Protein AF-A0A3D4N9E4-F1 (afdb_monomer)

Radius of gyration: 25.1 Å; Cα contacts (8 Å, |Δi|>4): 293; chains: 1; bounding box: 54×32×78 Å

Mean predicted aligned error: 5.16 Å

pLDDT: mean 92.74, std 7.77, range [51.0, 98.56]

Sequence (274 aa):
MNDLKKKQVKVLHSLSFVDDPTRMLRAVRFEQRFGFNIEERTLQLMQEARENLKQISGDRIRHEFNLIFQEADPPKVLKRLMELNLLSAVEPNLVWKDDWADALKKAVTGSPAKPWDLTVQAGLGDLNIASAYLVWFANLSAEAALAIAKRLHFSNPMLGALKASLALQTKSQQLESMPPSQFTDTVQNLPEIALYTLDCLHENQIIKQQIQNYLTIWRELEPFTTGETLKAKGIPPGPRYAAILKELKNAKLDGKISSQQQEFEYLDQLLLDL

Structure (mmCIF, N/CA/C/O backbone):
data_AF-A0A3D4N9E4-F1
#
_entry.id   AF-A0A3D4N9E4-F1
#
loop_
_atom_site.group_PDB
_atom_site.id
_atom_site.type_symbol
_atom_site.label_atom_id
_atom_site.label_alt_id
_atom_site.label_comp_id
_atom_site.label_asym_id
_atom_site.label_entity_id
_atom_site.label_seq_id
_atom_site.pdbx_PDB_ins_code
_atom_site.Cartn_x
_atom_site.Cartn_y
_atom_site.Cartn_z
_atom_site.occupancy
_atom_site.B_iso_or_equiv
_atom_site.auth_seq_id
_atom_site.auth_comp_id
_atom_site.auth_asym_id
_atom_site.auth_atom_id
_atom_site.pdbx_PDB_model_num
ATOM 1 N N . MET A 1 1 ? -21.200 16.831 29.564 1.00 51.00 1 MET A N 1
ATOM 2 C CA . MET A 1 1 ? -20.215 17.902 29.875 1.00 51.00 1 MET A CA 1
ATOM 3 C C . MET A 1 1 ? -19.145 17.497 30.898 1.00 51.00 1 MET A C 1
ATOM 5 O O . MET A 1 1 ? -18.102 18.137 30.911 1.00 51.00 1 MET A O 1
ATOM 9 N N . ASN A 1 2 ? -19.339 16.456 31.726 1.00 61.84 2 ASN A N 1
ATOM 10 C CA . ASN A 1 2 ? -18.336 16.045 32.724 1.00 61.84 2 ASN A CA 1
ATOM 11 C C . ASN A 1 2 ? -17.167 15.226 32.121 1.00 61.84 2 ASN A C 1
ATOM 13 O O . ASN A 1 2 ? -16.042 15.328 32.597 1.00 61.84 2 ASN A O 1
ATOM 17 N N . ASP A 1 3 ? -17.395 14.484 31.031 1.00 61.06 3 ASP A N 1
ATOM 18 C CA . ASP A 1 3 ? -16.385 13.570 30.456 1.00 61.06 3 ASP A CA 1
ATOM 19 C C . ASP A 1 3 ? -15.287 14.286 29.659 1.00 61.06 3 ASP A C 1
ATOM 21 O O . ASP A 1 3 ? -14.125 13.893 29.713 1.00 61.06 3 ASP A O 1
ATOM 25 N N . LEU A 1 4 ? -15.621 15.412 29.014 1.00 65.56 4 LEU A N 1
ATOM 26 C CA . LEU A 1 4 ? -14.639 16.308 28.385 1.00 65.56 4 LEU A CA 1
ATOM 27 C C . LEU A 1 4 ? -13.645 16.867 29.414 1.00 65.56 4 LEU A C 1
ATOM 29 O O . LEU A 1 4 ? -12.471 17.039 29.101 1.00 65.56 4 LEU A O 1
ATOM 33 N N . LYS A 1 5 ? -14.093 17.101 30.658 1.00 66.62 5 LYS A N 1
ATOM 34 C CA . LYS A 1 5 ? -13.215 17.516 31.765 1.00 66.62 5 LYS A CA 1
ATOM 35 C C . LYS A 1 5 ? -12.355 16.361 32.282 1.00 66.62 5 LYS A C 1
ATOM 37 O O . LYS A 1 5 ? -11.222 16.592 32.688 1.00 66.62 5 LYS A O 1
ATOM 42 N N . LYS A 1 6 ? -12.876 15.130 32.247 1.00 76.69 6 LYS A N 1
ATOM 43 C CA . LYS A 1 6 ? -12.167 13.912 32.673 1.00 76.69 6 LYS A CA 1
ATOM 44 C C . LYS A 1 6 ? -11.272 13.301 31.592 1.00 76.69 6 LYS A C 1
ATOM 46 O O . LYS A 1 6 ? -10.542 12.365 31.898 1.00 76.69 6 LYS A O 1
ATOM 51 N N . LYS A 1 7 ? -11.320 13.814 30.355 1.00 89.19 7 LYS A N 1
ATOM 52 C CA . LYS A 1 7 ? -10.612 13.266 29.186 1.00 89.19 7 LYS A CA 1
ATOM 53 C C . LYS A 1 7 ? -10.899 11.773 28.987 1.00 89.19 7 LYS A C 1
ATOM 55 O O . LYS A 1 7 ? -9.985 10.975 28.787 1.00 89.19 7 LYS A O 1
ATOM 60 N N . GLN A 1 8 ? -12.175 11.397 29.085 1.00 91.38 8 GLN A N 1
ATOM 61 C CA . GLN A 1 8 ? -12.615 10.008 28.952 1.00 91.38 8 GLN A CA 1
ATOM 62 C C . GLN A 1 8 ? -13.492 9.796 27.719 1.00 91.38 8 GLN A C 1
ATOM 64 O O . GLN A 1 8 ? -14.386 10.595 27.436 1.00 91.38 8 GLN A O 1
ATOM 69 N N . VAL A 1 9 ? -13.260 8.690 27.009 1.00 92.31 9 VAL A N 1
ATOM 70 C CA . VAL A 1 9 ? -14.171 8.177 25.978 1.00 92.31 9 VAL A CA 1
ATOM 71 C C . VAL A 1 9 ? -15.112 7.171 26.636 1.00 92.31 9 VAL A C 1
ATOM 73 O O . VAL A 1 9 ? -14.663 6.158 27.176 1.00 92.31 9 VAL A O 1
ATOM 76 N N . LYS A 1 10 ? -16.415 7.464 26.600 1.00 93.50 10 LYS A N 1
ATOM 77 C CA . LYS A 1 10 ? -17.461 6.692 27.275 1.00 93.50 10 LYS A CA 1
ATOM 78 C C . LYS A 1 10 ? -18.632 6.405 26.340 1.00 93.50 10 LYS A C 1
ATOM 80 O O . LYS A 1 10 ? -19.053 7.279 25.583 1.00 93.50 10 LYS A O 1
ATOM 85 N N . VAL A 1 11 ? -19.162 5.185 26.406 1.00 91.81 11 VAL A N 1
ATOM 86 C CA . VAL A 1 11 ? -20.412 4.819 25.723 1.00 91.81 11 VAL A CA 1
ATOM 87 C C . VAL A 1 11 ? -21.641 5.302 26.491 1.00 91.81 11 VAL A C 1
ATOM 89 O O . VAL A 1 11 ? -21.618 5.429 27.713 1.00 91.81 11 VAL A O 1
ATOM 92 N N . LEU A 1 12 ? -22.738 5.554 25.773 1.00 88.56 12 LEU A N 1
ATOM 93 C CA . LEU A 1 12 ? -23.979 6.054 26.372 1.00 88.56 12 LEU A CA 1
ATOM 94 C C . LEU A 1 12 ? -24.715 4.979 27.184 1.00 88.56 12 LEU A C 1
ATOM 96 O O . LEU A 1 12 ? -25.353 5.296 28.183 1.00 88.56 12 LEU A O 1
ATOM 100 N N . HIS A 1 13 ? -24.633 3.716 26.761 1.00 91.38 13 HIS A N 1
ATOM 101 C CA . HIS A 1 13 ? -25.271 2.577 27.423 1.00 91.38 13 HIS A CA 1
ATOM 102 C C . HIS A 1 13 ? -24.513 1.272 27.119 1.00 91.38 13 HIS A C 1
ATOM 104 O O . HIS A 1 13 ? -23.668 1.220 26.225 1.00 91.38 13 HIS A O 1
ATOM 110 N N . SER A 1 14 ? -24.819 0.197 27.852 1.00 91.06 14 SER A N 1
ATOM 111 C CA . SER A 1 14 ? -24.118 -1.097 27.752 1.00 91.06 14 SER A CA 1
ATOM 112 C C . SER A 1 14 ? -24.178 -1.731 26.359 1.00 91.06 14 SER A C 1
ATOM 114 O O . SER A 1 14 ? -23.204 -2.322 25.909 1.00 91.06 14 SER A O 1
ATOM 116 N N . LEU A 1 15 ? -25.296 -1.563 25.651 1.00 93.06 15 LEU A N 1
ATOM 117 C CA . LEU A 1 15 ? -25.503 -2.127 24.311 1.00 93.06 15 LEU A CA 1
ATOM 118 C C . LEU A 1 15 ? -24.868 -1.309 23.174 1.00 93.06 15 LEU A C 1
ATOM 120 O O . LEU A 1 15 ? -24.992 -1.689 22.016 1.00 93.06 15 LEU A O 1
ATOM 124 N N . SER A 1 16 ? -24.165 -0.203 23.455 1.00 94.25 16 SER A N 1
ATOM 125 C CA . SER A 1 16 ? -23.709 0.711 22.397 1.00 94.25 16 SER A CA 1
ATOM 126 C C . SER A 1 16 ? -22.839 0.045 21.320 1.00 94.25 16 SER A C 1
ATOM 128 O O . SER A 1 16 ? -22.960 0.428 20.159 1.00 94.25 16 SER A O 1
ATOM 130 N N . PHE A 1 17 ? -21.989 -0.929 21.662 1.00 96.38 17 PHE A N 1
ATOM 131 C CA . PHE A 1 17 ? -21.179 -1.665 20.675 1.00 96.38 17 PHE A CA 1
ATOM 132 C C . PHE A 1 17 ? -21.918 -2.834 20.016 1.00 96.38 17 PHE A C 1
ATOM 134 O O . PHE A 1 17 ? -21.490 -3.297 18.964 1.00 96.38 17 PHE A O 1
ATOM 141 N N . VAL A 1 18 ? -23.016 -3.304 20.609 1.00 94.06 18 VAL A N 1
ATOM 142 C CA . VAL A 1 18 ? -23.896 -4.304 19.991 1.00 94.06 18 VAL A CA 1
ATOM 143 C C . VAL A 1 18 ? -24.737 -3.639 18.905 1.00 94.06 18 VAL A C 1
ATOM 145 O O . VAL A 1 18 ? -24.799 -4.149 17.793 1.00 94.06 18 VAL A O 1
ATOM 148 N N . ASP A 1 19 ? -25.294 -2.461 19.200 1.00 94.19 19 ASP A N 1
ATOM 149 C CA . ASP A 1 19 ? -26.075 -1.675 18.241 1.00 94.19 19 ASP A CA 1
ATOM 150 C C . ASP A 1 19 ? -25.237 -1.241 17.034 1.00 94.19 19 ASP A C 1
ATOM 152 O O . ASP A 1 19 ? -25.725 -1.198 15.906 1.00 94.19 19 ASP A O 1
ATOM 156 N N . ASP A 1 20 ? -23.974 -0.877 17.277 1.00 96.12 20 ASP A N 1
ATOM 157 C CA . ASP A 1 20 ? -23.047 -0.497 16.220 1.00 96.12 20 ASP A CA 1
ATOM 158 C C . ASP A 1 20 ? -21.583 -0.831 16.566 1.00 96.12 20 ASP A C 1
ATOM 160 O O . ASP A 1 20 ? -20.881 -0.024 17.194 1.00 96.12 20 ASP A O 1
ATOM 164 N N . PRO A 1 21 ? -21.083 -1.992 16.110 1.00 97.38 21 PRO A N 1
ATOM 165 C CA . PRO A 1 21 ? -19.704 -2.407 16.349 1.00 97.38 21 PRO A CA 1
ATOM 166 C C . PRO A 1 21 ? -18.636 -1.454 15.787 1.00 97.38 21 PRO A C 1
ATOM 168 O O . PRO A 1 21 ? -17.528 -1.413 16.326 1.00 97.38 21 PRO A O 1
ATOM 171 N N . THR A 1 22 ? -18.925 -0.622 14.770 1.00 97.25 22 THR A N 1
ATOM 172 C CA . THR A 1 22 ? -17.914 0.331 14.255 1.00 97.25 22 THR A CA 1
ATOM 173 C C . THR A 1 22 ? -17.532 1.389 15.287 1.00 97.25 22 THR A C 1
ATOM 175 O O . THR A 1 22 ? -16.446 1.971 15.212 1.00 97.25 22 THR A O 1
ATOM 178 N N . ARG A 1 23 ? -18.372 1.601 16.310 1.00 97.69 23 ARG A N 1
ATOM 179 C CA . ARG A 1 23 ? -18.065 2.485 17.440 1.00 97.69 23 ARG A CA 1
ATOM 180 C C . ARG A 1 23 ? -16.805 2.063 18.189 1.00 97.69 23 ARG A C 1
ATOM 182 O O . ARG A 1 23 ? -16.185 2.930 18.794 1.00 97.69 23 ARG A O 1
ATOM 189 N N . MET A 1 24 ? -16.388 0.796 18.123 1.00 98.25 24 MET A N 1
ATOM 190 C CA . MET A 1 24 ? -15.123 0.354 18.718 1.00 98.25 24 MET A CA 1
ATOM 191 C C . MET A 1 24 ? -13.920 1.007 18.025 1.00 98.25 24 MET A C 1
ATOM 193 O O . MET A 1 24 ? -13.069 1.592 18.693 1.00 98.25 24 MET A O 1
ATOM 197 N N . LEU A 1 25 ? -13.903 1.011 16.686 1.00 98.19 25 LEU A N 1
ATOM 198 C CA . LEU A 1 25 ? -12.859 1.674 15.895 1.00 98.19 25 LEU A CA 1
ATOM 199 C C . LEU A 1 25 ? -12.875 3.192 16.127 1.00 98.19 25 LEU A C 1
ATOM 201 O O . LEU A 1 25 ? -11.833 3.812 16.339 1.00 98.19 25 LEU A O 1
ATOM 205 N N . ARG A 1 26 ? -14.076 3.787 16.171 1.00 97.88 26 ARG A N 1
ATOM 206 C CA . ARG A 1 26 ? -14.265 5.220 16.456 1.00 97.88 26 ARG A CA 1
ATOM 207 C C . ARG A 1 26 ? -13.779 5.612 17.846 1.00 97.88 26 ARG A C 1
ATOM 209 O O . ARG A 1 26 ? -13.172 6.668 17.992 1.00 97.88 26 ARG A O 1
ATOM 216 N N . ALA A 1 27 ? -14.055 4.793 18.861 1.00 97.88 27 ALA A N 1
ATOM 217 C CA . ALA A 1 27 ? -13.638 5.055 20.233 1.00 97.88 27 ALA A CA 1
ATOM 218 C C . ALA A 1 27 ? -12.112 5.120 20.335 1.00 97.88 27 ALA A C 1
ATOM 220 O O . ALA A 1 27 ? -11.592 6.067 20.916 1.00 97.88 27 ALA A O 1
ATOM 221 N N . VAL A 1 28 ? -11.407 4.180 19.698 1.00 98.38 28 VAL A N 1
ATOM 222 C CA . VAL A 1 28 ? -9.938 4.184 19.631 1.00 98.38 28 VAL A CA 1
ATOM 223 C C . VAL A 1 28 ? -9.419 5.388 18.847 1.00 98.38 28 VAL A C 1
ATOM 225 O O . VAL A 1 28 ? -8.497 6.068 19.293 1.00 98.38 28 VAL A O 1
ATOM 228 N N . ARG A 1 29 ? -10.054 5.730 17.723 1.00 98.06 29 ARG A N 1
ATOM 229 C CA . ARG A 1 29 ? -9.708 6.935 16.962 1.00 98.06 29 ARG A CA 1
ATOM 230 C C . ARG A 1 29 ? -9.832 8.208 17.807 1.00 98.06 29 ARG A C 1
ATOM 232 O O . ARG A 1 29 ? -8.921 9.028 17.814 1.00 98.06 29 ARG A O 1
ATOM 239 N N . PHE A 1 30 ? -10.920 8.361 18.563 1.00 97.06 30 PHE A N 1
ATOM 240 C CA . PHE A 1 30 ? -11.129 9.515 19.442 1.00 97.06 30 PHE A CA 1
ATOM 241 C C . PHE A 1 30 ? -10.230 9.519 20.679 1.00 97.06 30 PHE A C 1
ATOM 243 O O . PHE A 1 30 ? -9.786 10.593 21.082 1.00 97.06 30 PHE A O 1
ATOM 250 N N . GLU A 1 31 ? -9.927 8.351 21.250 1.00 97.12 31 GLU A N 1
ATOM 251 C CA . GLU A 1 31 ? -8.929 8.200 22.315 1.00 97.12 31 GLU A CA 1
ATOM 252 C C . GLU A 1 31 ? -7.608 8.843 21.875 1.00 97.12 31 GLU A C 1
ATOM 254 O O . GLU A 1 31 ? -7.090 9.737 22.544 1.00 97.12 31 GLU A O 1
ATOM 259 N N . GLN A 1 32 ? -7.126 8.476 20.684 1.00 97.38 32 GLN A N 1
ATOM 260 C CA . GLN A 1 32 ? -5.862 8.987 20.165 1.00 97.38 32 GLN A CA 1
ATOM 261 C C . GLN A 1 32 ? -5.940 10.443 19.702 1.00 97.38 32 GLN A C 1
ATOM 263 O O . GLN A 1 32 ? -5.057 11.227 20.048 1.00 97.38 32 GLN A O 1
ATOM 268 N N . ARG A 1 33 ? -7.004 10.832 18.986 1.00 95.75 33 ARG A N 1
ATOM 269 C CA . ARG A 1 33 ? -7.189 12.198 18.470 1.00 95.75 33 ARG A CA 1
ATOM 270 C C . ARG A 1 33 ? -7.208 13.254 19.571 1.00 95.75 33 ARG A C 1
ATOM 272 O O . ARG A 1 33 ? -6.634 14.325 19.405 1.00 95.75 33 ARG A O 1
ATOM 279 N N . PHE A 1 34 ? -7.900 12.979 20.676 1.00 94.81 34 PHE A N 1
ATOM 280 C CA . PHE A 1 34 ? -8.068 13.947 21.764 1.00 94.81 34 PHE A CA 1
ATOM 281 C C . PHE A 1 34 ? -7.086 13.734 22.924 1.00 94.81 34 PHE A C 1
ATOM 283 O O . PHE A 1 34 ? -7.085 14.522 23.872 1.00 94.81 34 PHE A O 1
ATOM 290 N N . GLY A 1 35 ? -6.257 12.684 22.872 1.00 93.31 35 GLY A N 1
ATOM 291 C CA . GLY A 1 35 ? -5.400 12.287 23.992 1.00 93.31 35 GLY A CA 1
ATOM 292 C C . GLY A 1 35 ? -6.216 11.919 25.234 1.00 93.31 35 GLY A C 1
ATOM 293 O O . GLY A 1 35 ? -5.862 12.294 26.353 1.00 93.31 35 GLY A O 1
ATOM 294 N N . PHE A 1 36 ? -7.365 11.282 25.017 1.00 94.88 36 PHE A N 1
ATOM 295 C CA . PHE A 1 36 ? -8.261 10.800 26.066 1.00 94.88 36 PHE A CA 1
ATOM 296 C C . PHE A 1 36 ? -7.924 9.346 26.399 1.00 94.88 36 PHE A C 1
ATOM 298 O O . PHE A 1 36 ? -7.130 8.721 25.707 1.00 94.88 36 PHE A O 1
ATOM 305 N N . ASN A 1 37 ? -8.545 8.803 27.444 1.00 94.81 37 ASN A N 1
ATOM 306 C CA . ASN A 1 37 ? -8.495 7.376 27.760 1.00 94.81 37 ASN A CA 1
ATOM 307 C C . ASN A 1 37 ? -9.898 6.777 27.656 1.00 94.81 37 ASN A C 1
ATOM 309 O O . ASN A 1 37 ? -10.874 7.397 28.090 1.00 94.81 37 ASN A O 1
ATOM 313 N N . ILE A 1 38 ? -10.028 5.572 27.108 1.00 96.19 38 ILE A N 1
ATOM 314 C CA . ILE A 1 38 ? -11.310 4.859 27.147 1.00 96.19 38 ILE A CA 1
ATOM 315 C C . ILE A 1 38 ? -11.592 4.426 28.596 1.00 96.19 38 ILE A C 1
ATOM 317 O O . ILE A 1 38 ? -10.724 3.870 29.266 1.00 96.19 38 ILE A O 1
ATOM 321 N N . GLU A 1 39 ? -12.799 4.706 29.100 1.00 96.44 39 GLU A N 1
ATOM 322 C CA . GLU A 1 39 ? -13.219 4.303 30.451 1.00 96.44 39 GLU A CA 1
ATOM 323 C C . GLU A 1 39 ? -13.159 2.773 30.606 1.00 96.44 39 GLU A C 1
ATOM 325 O O . GLU A 1 39 ? -13.560 2.042 29.703 1.00 96.44 39 GLU A O 1
ATOM 330 N N . GLU A 1 40 ? -12.737 2.276 31.772 1.00 95.69 40 GLU A N 1
ATOM 331 C CA . GLU A 1 40 ? -12.583 0.838 32.047 1.00 95.69 40 GLU A CA 1
ATOM 332 C C . GLU A 1 40 ? -13.843 0.023 31.719 1.00 95.69 40 GLU A C 1
ATOM 334 O O . GLU A 1 40 ? -13.773 -0.989 31.022 1.00 95.69 40 GLU A O 1
ATOM 339 N N . ARG A 1 41 ? -15.025 0.503 32.130 1.00 96.00 41 ARG A N 1
ATOM 340 C CA . ARG A 1 41 ? -16.291 -0.161 31.793 1.00 96.00 41 ARG A CA 1
ATOM 341 C C . ARG A 1 41 ? -16.546 -0.182 30.285 1.00 96.00 41 ARG A C 1
ATOM 343 O O . ARG A 1 41 ? -17.064 -1.165 29.766 1.00 96.00 41 ARG A O 1
ATOM 350 N N . THR A 1 42 ? -16.174 0.882 29.579 1.00 96.94 42 THR A N 1
ATOM 351 C CA . THR A 1 42 ? -16.288 0.948 28.117 1.00 96.94 42 THR A CA 1
ATOM 352 C C . THR A 1 42 ? -15.321 -0.036 27.449 1.00 96.94 42 THR A C 1
ATOM 354 O O . THR A 1 42 ? -15.709 -0.697 26.490 1.00 96.94 42 THR A O 1
ATOM 357 N N . LEU A 1 43 ? -14.104 -0.207 27.975 1.00 97.19 43 LEU A N 1
ATOM 358 C CA . LEU A 1 43 ? -13.163 -1.228 27.498 1.00 97.19 43 LEU A CA 1
ATOM 359 C C . LEU A 1 43 ? -13.693 -2.652 27.710 1.00 97.19 43 LEU A C 1
ATOM 361 O O . LEU A 1 43 ? -13.593 -3.466 26.797 1.00 97.19 43 LEU A O 1
ATOM 365 N N . GLN A 1 44 ? -14.295 -2.950 28.864 1.00 97.25 44 GLN A N 1
ATOM 366 C CA . GLN A 1 44 ? -14.916 -4.259 29.117 1.00 97.25 44 GLN A CA 1
ATOM 367 C C . GLN A 1 44 ? -16.010 -4.565 28.085 1.00 97.25 44 GLN A C 1
ATOM 369 O O . GLN A 1 44 ? -15.953 -5.592 27.414 1.00 97.25 44 GLN A O 1
ATOM 374 N N . LEU A 1 45 ? -16.944 -3.628 27.884 1.00 97.75 45 LEU A N 1
ATOM 375 C CA . LEU A 1 45 ? -18.020 -3.765 26.894 1.00 97.75 45 LEU A CA 1
ATOM 376 C C . LEU A 1 45 ? -17.481 -3.917 25.464 1.00 97.75 45 LEU A C 1
ATOM 378 O O . LEU A 1 45 ? -18.051 -4.645 24.655 1.00 97.75 45 LEU A O 1
ATOM 382 N N . MET A 1 46 ? -16.382 -3.230 25.141 1.00 97.81 46 MET A N 1
ATOM 383 C CA . MET A 1 46 ? -15.702 -3.365 23.853 1.00 97.81 46 MET A CA 1
ATOM 384 C C . MET A 1 46 ? -15.150 -4.779 23.659 1.00 97.81 46 MET A C 1
ATOM 386 O O . MET A 1 46 ? -15.318 -5.348 22.585 1.00 97.81 46 MET A O 1
ATOM 390 N N . GLN A 1 47 ? -14.520 -5.362 24.682 1.00 96.94 47 GLN A N 1
ATOM 391 C CA . GLN A 1 47 ? -13.999 -6.729 24.600 1.00 96.94 47 GLN A CA 1
ATOM 392 C C . GLN A 1 47 ? -15.124 -7.766 24.489 1.00 96.94 47 GLN A C 1
ATOM 394 O O . GLN A 1 47 ? -15.020 -8.680 23.676 1.00 96.94 47 GLN A O 1
ATOM 399 N N . GLU A 1 48 ? -16.220 -7.592 25.232 1.00 96.94 48 GLU A N 1
ATOM 400 C CA . GLU A 1 48 ? -17.406 -8.460 25.156 1.00 96.94 48 GLU A CA 1
ATOM 401 C C . GLU A 1 48 ? -18.050 -8.445 23.757 1.00 96.94 48 GLU A C 1
ATOM 403 O O . GLU A 1 48 ? -18.459 -9.486 23.246 1.00 96.94 48 GLU A O 1
ATOM 408 N N . ALA A 1 49 ? -18.115 -7.276 23.108 1.00 96.88 49 ALA A N 1
ATOM 409 C CA . ALA A 1 49 ? -18.739 -7.104 21.794 1.00 96.88 49 ALA A CA 1
ATOM 410 C C . ALA A 1 49 ? -17.775 -7.277 20.606 1.00 96.88 49 ALA A C 1
ATOM 412 O O . ALA A 1 49 ? -18.202 -7.177 19.455 1.00 96.88 49 ALA A O 1
ATOM 413 N N . ARG A 1 50 ? -16.483 -7.519 20.856 1.00 96.19 50 ARG A N 1
ATOM 414 C CA . ARG A 1 50 ? -15.409 -7.478 19.852 1.00 96.19 50 ARG A CA 1
ATOM 415 C C . ARG A 1 50 ? -15.699 -8.315 18.608 1.00 96.19 50 ARG A C 1
ATOM 417 O O . ARG A 1 50 ? -15.511 -7.849 17.485 1.00 96.19 50 ARG A O 1
ATOM 424 N N . GLU A 1 51 ? -16.187 -9.537 18.800 1.00 95.81 51 GLU A N 1
ATOM 425 C CA . GLU A 1 51 ? -16.461 -10.483 17.711 1.00 95.81 51 GLU A CA 1
ATOM 426 C C . GLU A 1 51 ? -17.576 -10.003 16.766 1.00 95.81 51 GLU A C 1
ATOM 428 O O . GLU A 1 51 ? -17.633 -10.429 15.611 1.00 95.81 51 GLU A O 1
ATOM 433 N N . ASN A 1 52 ? -18.412 -9.049 17.194 1.00 96.75 52 ASN A N 1
ATOM 434 C CA . ASN A 1 52 ? -19.447 -8.459 16.345 1.00 96.75 52 ASN A CA 1
ATOM 435 C C . ASN A 1 52 ? -18.854 -7.635 15.188 1.00 96.75 52 ASN A C 1
ATOM 437 O O . ASN A 1 52 ? -19.548 -7.403 14.198 1.00 96.75 52 ASN A O 1
ATOM 441 N N . LEU A 1 53 ? -17.570 -7.244 15.244 1.00 95.62 53 LEU A N 1
ATOM 442 C CA . LEU A 1 53 ? -16.880 -6.612 14.109 1.00 95.62 53 LEU A CA 1
ATOM 443 C C . LEU A 1 53 ? -16.909 -7.485 12.849 1.00 95.62 53 LEU A C 1
ATOM 445 O O . LEU A 1 53 ? -17.027 -6.951 11.744 1.00 95.62 53 LEU A O 1
ATOM 449 N N . LYS A 1 54 ? -16.907 -8.816 12.999 1.00 94.75 54 LYS A N 1
ATOM 450 C CA . LYS A 1 54 ? -16.991 -9.765 11.876 1.00 94.75 54 LYS A CA 1
ATOM 451 C C . LYS A 1 54 ? -18.267 -9.594 11.054 1.00 94.75 54 LYS A C 1
ATOM 453 O O . LYS A 1 54 ? -18.252 -9.853 9.852 1.00 94.75 54 LYS A O 1
ATOM 458 N N . GLN A 1 55 ? -19.345 -9.129 11.684 1.00 93.94 55 GLN A N 1
ATOM 459 C CA . GLN A 1 55 ? -20.666 -8.960 11.072 1.00 93.94 55 GLN A CA 1
ATOM 460 C C . GLN A 1 55 ? -20.795 -7.637 10.298 1.00 93.94 55 GLN A C 1
ATOM 462 O O . GLN A 1 55 ? -21.716 -7.466 9.503 1.00 93.94 55 GLN A O 1
ATOM 467 N N . ILE A 1 56 ? -19.876 -6.687 10.497 1.00 95.88 56 ILE A N 1
ATOM 468 C CA . ILE A 1 56 ? -19.943 -5.367 9.863 1.00 95.88 56 ILE A CA 1
ATOM 469 C C . ILE A 1 56 ? -19.517 -5.439 8.400 1.00 95.88 56 ILE A C 1
ATOM 471 O O . ILE A 1 56 ? -18.419 -5.882 8.097 1.00 95.88 56 ILE A O 1
ATOM 475 N N . SER A 1 57 ? -20.315 -4.920 7.469 1.00 96.62 57 SER A N 1
ATOM 476 C CA . SER A 1 57 ? -19.944 -4.851 6.045 1.00 96.62 57 SER A CA 1
ATOM 477 C C . SER A 1 57 ? -18.554 -4.240 5.802 1.00 96.62 57 SER A C 1
ATOM 479 O O . SER A 1 57 ? -18.160 -3.294 6.489 1.00 96.62 57 SER A O 1
ATOM 481 N N . GLY A 1 58 ? -17.851 -4.719 4.773 1.00 96.88 58 GLY A N 1
ATOM 482 C CA . GLY A 1 58 ? -16.500 -4.270 4.416 1.00 96.88 58 GLY A CA 1
ATOM 483 C C . GLY A 1 58 ? -16.375 -2.768 4.240 1.00 96.88 58 GLY A C 1
ATOM 484 O O . GLY A 1 58 ? -15.450 -2.153 4.761 1.00 96.88 58 GLY A O 1
ATOM 485 N N . ASP A 1 59 ? -17.368 -2.168 3.590 1.00 96.69 59 ASP A N 1
ATOM 486 C CA . ASP A 1 59 ? -17.406 -0.737 3.300 1.00 96.69 59 ASP A CA 1
ATOM 487 C C . ASP A 1 59 ? -17.427 0.134 4.556 1.00 96.69 59 ASP A C 1
ATOM 489 O O . ASP A 1 59 ? -16.791 1.184 4.591 1.00 96.69 59 ASP A O 1
ATOM 493 N N . ARG A 1 60 ? -18.100 -0.324 5.617 1.00 97.88 60 ARG A N 1
ATOM 494 C CA . ARG A 1 60 ? -18.157 0.391 6.900 1.00 97.88 60 ARG A CA 1
ATOM 495 C C . ARG A 1 60 ? -16.835 0.304 7.660 1.00 97.88 60 ARG A C 1
ATOM 497 O O . ARG A 1 60 ? -16.416 1.300 8.240 1.00 97.88 60 ARG A O 1
ATOM 504 N N . ILE A 1 61 ? -16.159 -0.848 7.622 1.00 98.19 61 ILE A N 1
ATOM 505 C CA . ILE A 1 61 ? -14.808 -0.986 8.188 1.00 98.19 61 ILE A CA 1
ATOM 506 C C . ILE A 1 61 ? -13.820 -0.112 7.412 1.00 98.19 61 ILE A C 1
ATOM 508 O O . ILE A 1 61 ? -13.091 0.674 8.012 1.00 98.19 61 ILE A O 1
ATOM 512 N N . ARG A 1 62 ? -13.853 -0.189 6.077 1.00 97.62 62 ARG A N 1
ATOM 513 C CA . ARG A 1 62 ? -13.026 0.633 5.189 1.00 97.62 62 ARG A CA 1
ATOM 514 C C . ARG A 1 62 ? -13.246 2.121 5.438 1.00 97.62 62 ARG A C 1
ATOM 516 O O . ARG A 1 62 ? -12.283 2.873 5.489 1.00 97.62 62 ARG A O 1
ATOM 523 N N . HIS A 1 63 ? -14.492 2.553 5.624 1.00 97.69 63 HIS A N 1
ATOM 524 C CA . HIS A 1 63 ? -14.798 3.942 5.954 1.00 97.69 63 HIS A CA 1
ATOM 525 C C . HIS A 1 63 ? -14.113 4.389 7.253 1.00 97.69 63 HIS A C 1
ATOM 527 O O . HIS A 1 63 ? -13.492 5.447 7.274 1.00 97.69 63 HIS A O 1
ATOM 533 N N . GLU A 1 64 ? -14.164 3.582 8.316 1.00 98.31 64 GLU A N 1
ATOM 534 C CA . GLU A 1 64 ? -13.468 3.918 9.564 1.00 98.31 64 GLU A CA 1
ATOM 535 C C . GLU A 1 64 ? -11.940 3.899 9.399 1.00 98.31 64 GLU A C 1
ATOM 537 O O . GLU A 1 64 ? -11.278 4.809 9.888 1.00 98.31 64 GLU A O 1
ATOM 542 N N . PHE A 1 65 ? -11.364 2.946 8.657 1.00 98.50 65 PHE A N 1
ATOM 543 C CA . PHE A 1 65 ? -9.926 2.939 8.343 1.00 98.50 65 PHE A CA 1
ATOM 544 C C . PHE A 1 65 ? -9.488 4.164 7.526 1.00 98.50 65 PHE A C 1
ATOM 546 O O . PHE A 1 65 ? -8.472 4.776 7.848 1.00 98.50 65 PHE A O 1
ATOM 553 N N . ASN A 1 66 ? -10.285 4.601 6.547 1.00 97.81 66 ASN A N 1
ATOM 554 C CA . ASN A 1 66 ? -10.026 5.837 5.803 1.00 97.81 66 ASN A CA 1
ATOM 555 C C . ASN A 1 66 ? -9.962 7.051 6.739 1.00 97.81 66 ASN A C 1
ATOM 557 O O . ASN A 1 66 ? -9.085 7.897 6.593 1.00 97.81 66 ASN A O 1
ATOM 561 N N . LEU A 1 67 ? -10.865 7.123 7.722 1.00 98.25 67 LEU A N 1
ATOM 562 C CA . LEU A 1 67 ? -10.853 8.190 8.723 1.00 98.25 67 LEU A CA 1
ATOM 563 C C . LEU A 1 67 ? -9.647 8.095 9.662 1.00 98.25 67 LEU A C 1
ATOM 565 O O . LEU A 1 67 ? -9.157 9.127 10.105 1.00 98.25 67 LEU A O 1
ATOM 569 N N . ILE A 1 68 ? -9.157 6.888 9.962 1.00 98.38 68 ILE A N 1
ATOM 570 C CA . ILE A 1 68 ? -7.925 6.694 10.740 1.00 98.38 68 ILE A CA 1
ATOM 571 C C . ILE A 1 68 ? -6.713 7.251 9.993 1.00 98.38 68 ILE A C 1
ATOM 573 O O . ILE A 1 68 ? -5.899 7.935 10.606 1.00 98.38 68 ILE A O 1
ATOM 577 N N . PHE A 1 69 ? -6.603 7.020 8.683 1.00 97.62 69 PHE A N 1
ATOM 578 C CA . PHE A 1 69 ? -5.494 7.555 7.881 1.00 97.62 69 PHE A CA 1
ATOM 579 C C . PHE A 1 69 ? -5.497 9.081 7.753 1.00 97.62 69 PHE A C 1
ATOM 581 O O . PHE A 1 69 ? -4.483 9.656 7.374 1.00 97.62 69 PHE A O 1
ATOM 588 N N . GLN A 1 70 ? -6.611 9.732 8.091 1.00 96.12 70 GLN A N 1
ATOM 589 C CA . GLN A 1 70 ? -6.739 11.190 8.132 1.00 96.12 70 GLN A CA 1
ATOM 590 C C . GLN A 1 70 ? -6.452 11.786 9.520 1.00 96.12 70 GLN A C 1
ATOM 592 O O . GLN A 1 70 ? -6.482 13.007 9.677 1.00 96.12 70 GLN A O 1
ATOM 597 N N . GLU A 1 71 ? -6.215 10.963 10.545 1.00 97.38 71 GLU A N 1
ATOM 598 C CA . GLU A 1 71 ? -5.799 11.466 11.855 1.00 97.38 71 GLU A CA 1
ATOM 599 C C . GLU A 1 71 ? -4.336 11.935 11.829 1.00 97.38 71 GLU A C 1
ATOM 601 O O . GLU A 1 71 ? -3.555 11.558 10.960 1.00 97.38 71 GLU A O 1
ATOM 606 N N . ALA A 1 72 ? -3.944 12.742 12.818 1.00 95.62 72 ALA A N 1
ATOM 607 C CA . ALA A 1 72 ? -2.593 13.304 12.890 1.00 95.62 72 ALA A CA 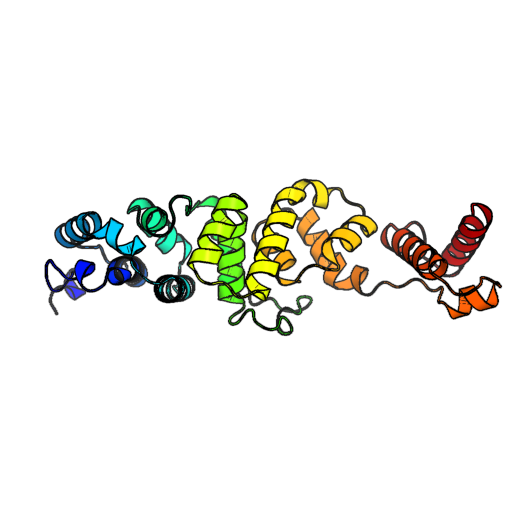1
ATOM 608 C C . ALA A 1 72 ? -1.482 12.247 13.078 1.00 95.62 72 ALA A C 1
ATOM 610 O O . ALA A 1 72 ? -0.344 12.480 12.680 1.00 95.62 72 ALA A O 1
ATOM 611 N N . ASP A 1 73 ? -1.801 11.101 13.691 1.00 96.75 73 ASP A N 1
ATOM 612 C CA . ASP A 1 73 ? -0.862 9.989 13.898 1.00 96.75 73 ASP A CA 1
ATOM 613 C C . ASP A 1 73 ? -1.563 8.629 13.692 1.00 96.75 73 ASP A C 1
ATOM 615 O O . ASP A 1 73 ? -1.947 7.965 14.664 1.00 96.75 73 ASP A O 1
ATOM 619 N N . PRO A 1 74 ? -1.781 8.203 12.429 1.00 97.94 74 PRO A N 1
ATOM 620 C CA . PRO A 1 74 ? -2.443 6.935 12.124 1.00 97.94 74 PRO A CA 1
ATOM 621 C C . PRO A 1 74 ? -1.741 5.698 12.718 1.00 97.94 74 PRO A C 1
ATOM 623 O O . PRO A 1 74 ? -2.451 4.850 13.269 1.00 97.94 74 PRO A O 1
ATOM 626 N N . PRO A 1 75 ? -0.390 5.577 12.698 1.00 98.25 75 PRO A N 1
ATOM 627 C CA . PRO A 1 75 ? 0.323 4.487 13.372 1.00 98.25 75 PRO A CA 1
ATOM 628 C C . PRO A 1 75 ? -0.104 4.270 14.824 1.00 98.25 75 PRO A C 1
ATOM 630 O O . PRO A 1 75 ? -0.346 3.137 15.240 1.00 98.25 75 PRO A O 1
ATOM 633 N N . LYS A 1 76 ? -0.267 5.354 15.592 1.00 97.94 76 LYS A N 1
ATOM 634 C CA . LYS A 1 76 ? -0.683 5.281 16.998 1.00 97.94 76 LYS A CA 1
ATOM 635 C C . LYS A 1 76 ? -2.076 4.671 17.159 1.00 97.94 76 LYS A C 1
ATOM 637 O O . LYS A 1 76 ? -2.310 3.887 18.079 1.00 97.94 76 LYS A O 1
ATOM 642 N N . VAL A 1 77 ? -2.994 4.998 16.251 1.00 98.56 77 VAL A N 1
ATOM 643 C CA . VAL A 1 77 ? -4.345 4.423 16.227 1.00 98.56 77 VAL A CA 1
ATOM 644 C C . VAL A 1 77 ? -4.294 2.937 15.869 1.00 98.56 77 VAL A C 1
ATOM 646 O O . VAL A 1 77 ? -4.909 2.131 16.563 1.00 98.56 77 VAL A O 1
ATOM 649 N N . LEU A 1 78 ? -3.539 2.552 14.834 1.00 98.50 78 LEU A N 1
ATOM 650 C CA . LEU A 1 78 ? -3.412 1.153 14.401 1.00 98.50 78 LEU A CA 1
ATOM 651 C C . LEU A 1 78 ? -2.774 0.267 15.474 1.00 98.50 78 LEU A C 1
ATOM 653 O O . LEU A 1 78 ? -3.288 -0.817 15.758 1.00 98.50 78 LEU A O 1
ATOM 657 N N . LYS A 1 79 ? -1.718 0.755 16.131 1.00 98.44 79 LYS A N 1
ATOM 658 C CA . LYS A 1 79 ? -1.106 0.088 17.283 1.00 98.44 79 LYS A CA 1
ATOM 659 C C . LYS A 1 79 ? -2.131 -0.160 18.382 1.00 98.44 79 LYS A C 1
ATOM 661 O O . LYS A 1 79 ? -2.260 -1.279 18.870 1.00 98.44 79 LYS A O 1
ATOM 666 N N . ARG A 1 80 ? -2.919 0.861 18.721 1.00 98.31 80 ARG A N 1
ATOM 667 C CA . ARG A 1 80 ? -3.946 0.747 19.755 1.00 98.31 80 ARG A CA 1
ATOM 668 C C . ARG A 1 80 ? -5.064 -0.230 19.382 1.00 98.31 80 ARG A C 1
ATOM 670 O O . ARG A 1 80 ? -5.520 -0.991 20.232 1.00 98.31 80 ARG A O 1
ATOM 677 N N . LEU A 1 81 ? -5.488 -0.255 18.117 1.00 98.56 81 LEU A N 1
ATOM 678 C CA . LEU A 1 81 ? -6.431 -1.261 17.618 1.00 98.56 81 LEU A CA 1
ATOM 679 C C . LEU A 1 81 ? -5.866 -2.681 17.747 1.00 98.56 81 LEU A C 1
ATOM 681 O O . LEU A 1 81 ? -6.610 -3.601 18.088 1.00 98.56 81 LEU A O 1
ATOM 685 N N . MET A 1 82 ? -4.568 -2.861 17.487 1.00 98.00 82 MET A N 1
ATOM 686 C CA . MET A 1 82 ? -3.890 -4.146 17.645 1.00 98.00 82 MET A CA 1
ATOM 687 C C . MET A 1 82 ? -3.837 -4.590 19.112 1.00 98.00 82 MET A C 1
ATOM 689 O O . MET A 1 82 ? -4.216 -5.719 19.403 1.00 98.00 82 MET A O 1
ATOM 693 N N . GLU A 1 83 ? -3.441 -3.708 20.036 1.00 97.81 83 GLU A N 1
ATOM 694 C CA . GLU A 1 83 ? -3.399 -3.986 21.486 1.00 97.81 83 GLU A CA 1
ATOM 695 C C . GLU A 1 83 ? -4.758 -4.446 22.032 1.00 97.81 83 GLU A C 1
ATOM 697 O O . GLU A 1 83 ? -4.836 -5.301 22.913 1.00 97.81 83 GLU A O 1
ATOM 702 N N . LEU A 1 84 ? -5.844 -3.891 21.488 1.00 97.94 84 LEU A N 1
ATOM 703 C CA . LEU A 1 84 ? -7.216 -4.234 21.861 1.00 97.94 84 LEU A CA 1
ATOM 704 C C . LEU A 1 84 ? -7.780 -5.434 21.079 1.00 97.94 84 LEU A C 1
ATOM 706 O O . LEU A 1 84 ? -8.946 -5.783 21.275 1.00 97.94 84 LEU A O 1
ATOM 710 N N . ASN A 1 85 ? -6.972 -6.075 20.225 1.00 97.94 85 ASN A N 1
ATOM 711 C CA . ASN A 1 85 ? -7.342 -7.183 19.336 1.00 97.94 85 ASN A CA 1
ATOM 712 C C . ASN A 1 85 ? -8.494 -6.855 18.366 1.00 97.94 85 ASN A C 1
ATOM 714 O O . ASN A 1 85 ? -9.219 -7.739 17.914 1.00 97.94 85 ASN A O 1
ATOM 718 N N . LEU A 1 86 ? -8.683 -5.578 18.033 1.00 98.25 86 LEU A N 1
ATOM 719 C CA . LEU A 1 86 ? -9.738 -5.147 17.113 1.00 98.25 86 LEU A CA 1
ATOM 720 C C . LEU A 1 86 ? -9.364 -5.420 15.651 1.00 98.25 86 LEU A C 1
ATOM 722 O O . LEU A 1 86 ? -10.250 -5.674 14.841 1.00 98.25 86 LEU A O 1
ATOM 726 N N . LEU A 1 87 ? -8.069 -5.413 15.310 1.00 97.94 87 LEU A N 1
ATOM 727 C CA . LEU A 1 87 ? -7.606 -5.748 13.956 1.00 97.94 87 LEU A CA 1
ATOM 728 C C . LEU A 1 87 ? -7.866 -7.219 13.608 1.00 97.94 87 LEU A C 1
ATOM 730 O O . LEU A 1 87 ? -8.473 -7.501 12.579 1.00 97.94 87 LEU A O 1
ATOM 734 N N . SER A 1 88 ? -7.498 -8.145 14.498 1.00 97.31 88 SER A N 1
ATOM 735 C CA . SER A 1 88 ? -7.730 -9.583 14.304 1.00 97.31 88 SER A CA 1
ATOM 736 C C . SER A 1 88 ? -9.218 -9.953 14.320 1.00 97.31 88 SER A C 1
ATOM 738 O O . SER A 1 88 ? -9.627 -10.928 13.691 1.00 97.31 88 SER A O 1
ATOM 740 N N . ALA A 1 89 ? -10.054 -9.151 14.988 1.00 97.19 89 ALA A N 1
ATOM 741 C CA . ALA A 1 89 ? -11.507 -9.280 14.924 1.00 97.19 89 ALA A CA 1
ATOM 742 C C . ALA A 1 89 ? -12.098 -8.835 13.572 1.00 97.19 89 ALA A C 1
ATOM 744 O O . ALA A 1 89 ? -13.149 -9.342 13.178 1.00 97.19 89 ALA A O 1
ATOM 745 N N . VAL A 1 90 ? -11.441 -7.910 12.859 1.00 97.12 90 VAL A N 1
ATOM 746 C CA . VAL A 1 90 ? -11.808 -7.523 11.486 1.00 97.12 90 VAL A CA 1
ATOM 747 C C . VAL A 1 90 ? -11.387 -8.603 10.491 1.00 97.12 90 VAL A C 1
ATOM 749 O O . VAL A 1 90 ? -12.203 -9.021 9.672 1.00 97.12 90 VAL A O 1
ATOM 752 N N . GLU A 1 91 ? -10.133 -9.045 10.567 1.00 96.56 91 GLU A N 1
ATOM 753 C CA . GLU A 1 91 ? -9.581 -10.130 9.755 1.00 96.56 91 GLU A CA 1
ATOM 754 C C . GLU A 1 91 ? -8.453 -10.818 10.546 1.00 96.56 91 GLU A C 1
ATOM 756 O O . GLU A 1 91 ? -7.527 -10.124 10.969 1.00 96.56 91 GLU A O 1
ATOM 761 N N . PRO A 1 92 ? -8.472 -12.151 10.751 1.00 95.44 92 PRO A N 1
ATOM 762 C CA . PRO A 1 92 ? -7.587 -12.831 11.706 1.00 95.44 92 PRO A CA 1
ATOM 763 C C . PRO A 1 92 ? -6.088 -12.538 11.574 1.00 95.44 92 PRO A C 1
ATOM 765 O O . PRO A 1 92 ? -5.399 -12.436 12.587 1.00 95.44 92 PRO A O 1
ATOM 768 N N . ASN A 1 93 ? -5.590 -12.378 10.345 1.00 96.31 93 ASN A N 1
ATOM 769 C CA . ASN A 1 93 ? -4.169 -12.141 10.062 1.00 96.31 93 ASN A CA 1
ATOM 770 C C . ASN A 1 93 ? -3.827 -10.656 9.848 1.00 96.31 93 ASN A C 1
ATOM 772 O O . ASN A 1 93 ? -2.720 -10.332 9.414 1.00 96.31 93 ASN A O 1
ATOM 776 N N . LEU A 1 94 ? -4.764 -9.744 10.124 1.00 97.25 94 LEU A N 1
ATOM 777 C CA . LEU A 1 94 ? -4.519 -8.310 10.053 1.00 97.25 94 LEU A CA 1
ATOM 778 C C . LEU A 1 94 ? -3.765 -7.851 11.302 1.00 97.25 94 LEU A C 1
ATOM 780 O O . LEU A 1 94 ? -4.297 -7.854 12.412 1.00 97.25 94 LEU A O 1
ATOM 784 N N . VAL A 1 95 ? -2.523 -7.423 11.102 1.00 97.00 95 VAL A N 1
ATOM 785 C CA . VAL A 1 95 ? -1.621 -6.988 12.173 1.00 97.00 95 VAL A CA 1
ATOM 786 C C . VAL A 1 95 ? -1.016 -5.627 11.861 1.00 97.00 95 VAL A C 1
ATOM 788 O O . VAL A 1 95 ? -1.000 -5.185 10.712 1.00 97.00 95 VAL A O 1
ATOM 791 N N . TRP A 1 96 ? -0.496 -4.971 12.891 1.00 97.56 96 TRP A N 1
ATOM 792 C CA . TRP A 1 96 ? 0.297 -3.753 12.780 1.00 97.56 96 TRP A CA 1
ATOM 793 C C . TRP A 1 96 ? 1.713 -4.013 13.310 1.00 97.56 96 TRP A C 1
ATOM 795 O O . TRP A 1 96 ? 1.884 -4.769 14.263 1.00 97.56 96 TRP A O 1
ATOM 805 N N . LYS A 1 97 ? 2.737 -3.391 12.722 1.00 95.38 97 LYS A N 1
ATOM 806 C CA . LYS A 1 97 ? 4.089 -3.379 13.297 1.00 95.38 97 LYS A CA 1
ATOM 807 C C . LYS A 1 97 ? 4.613 -1.955 13.337 1.00 95.38 97 LYS A C 1
ATOM 809 O O . LYS A 1 97 ? 4.477 -1.215 12.367 1.00 95.38 97 LYS A O 1
ATOM 814 N N . ASP A 1 98 ? 5.242 -1.601 14.452 1.00 94.38 98 ASP A N 1
ATOM 815 C CA . ASP A 1 98 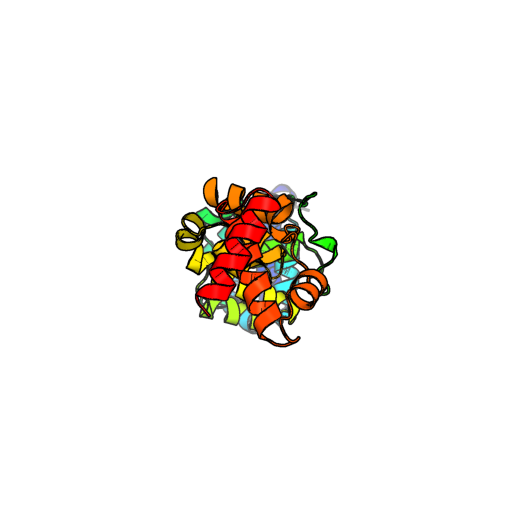? 5.766 -0.251 14.670 1.00 94.38 98 ASP A CA 1
ATOM 816 C C . ASP A 1 98 ? 6.891 0.107 13.689 1.00 94.38 98 ASP A C 1
ATOM 818 O O . ASP A 1 98 ? 7.009 1.271 13.314 1.00 94.38 98 ASP A O 1
ATOM 822 N N . ASP A 1 99 ? 7.621 -0.887 13.175 1.00 93.25 99 ASP A N 1
ATOM 823 C CA . ASP A 1 99 ? 8.641 -0.718 12.129 1.00 93.25 99 ASP A CA 1
ATOM 824 C C . ASP A 1 99 ? 8.082 -0.065 10.849 1.00 93.25 99 ASP A C 1
ATOM 826 O O . ASP A 1 99 ? 8.826 0.505 10.057 1.00 93.25 99 ASP A O 1
ATOM 830 N N . TRP A 1 100 ? 6.763 -0.127 10.630 1.00 92.94 100 TRP A N 1
ATOM 831 C CA . TRP A 1 100 ? 6.096 0.430 9.448 1.00 92.94 100 TRP A CA 1
ATOM 832 C C . TRP A 1 100 ? 5.598 1.863 9.659 1.00 92.94 100 TRP A C 1
ATOM 834 O O . TRP A 1 100 ? 5.041 2.461 8.735 1.00 92.94 100 TRP A O 1
ATOM 844 N N . ALA A 1 101 ? 5.750 2.422 10.865 1.00 96.19 101 ALA A N 1
ATOM 845 C CA . ALA A 1 101 ? 5.158 3.705 11.230 1.00 96.19 101 ALA A CA 1
ATOM 846 C C . ALA A 1 101 ? 5.647 4.849 10.336 1.00 96.19 101 ALA A C 1
ATOM 848 O O . ALA A 1 101 ? 4.833 5.642 9.859 1.00 96.19 101 ALA A O 1
ATOM 849 N N . ASP A 1 102 ? 6.952 4.917 10.076 1.00 95.50 102 ASP A N 1
ATOM 850 C CA . ASP A 1 102 ? 7.534 5.986 9.262 1.00 95.50 102 ASP A CA 1
ATOM 851 C C . ASP A 1 102 ? 7.143 5.853 7.789 1.00 95.50 102 ASP A C 1
ATOM 853 O O . ASP A 1 102 ? 6.797 6.848 7.151 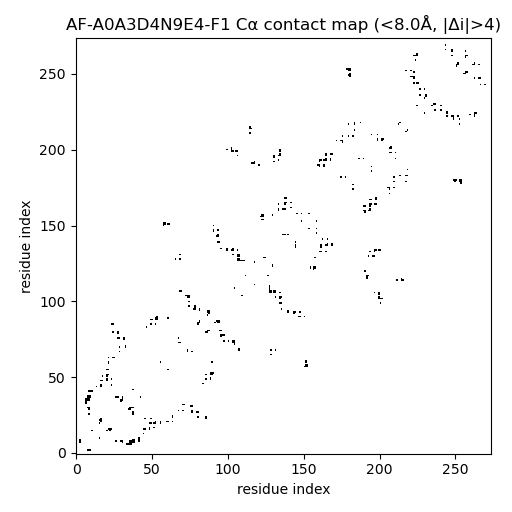1.00 95.50 102 ASP A O 1
ATOM 857 N N . ALA A 1 103 ? 7.091 4.624 7.269 1.00 95.81 103 ALA A N 1
ATOM 858 C CA . ALA A 1 103 ? 6.587 4.356 5.926 1.00 95.81 103 ALA A CA 1
ATOM 859 C C . ALA A 1 103 ? 5.121 4.789 5.778 1.00 95.81 103 ALA A C 1
ATOM 861 O O . ALA A 1 103 ? 4.761 5.448 4.802 1.00 95.81 103 ALA A O 1
ATOM 862 N N . LEU A 1 104 ? 4.271 4.475 6.766 1.00 96.75 104 LEU A N 1
ATOM 863 C CA . LEU A 1 104 ? 2.863 4.869 6.740 1.00 96.75 104 LEU A CA 1
ATOM 864 C C . LEU A 1 104 ? 2.714 6.394 6.806 1.00 96.75 104 LEU A C 1
ATOM 866 O O . LEU A 1 104 ? 1.933 6.958 6.044 1.00 96.75 104 LEU A O 1
ATOM 870 N N . LYS A 1 105 ? 3.486 7.071 7.667 1.00 95.62 105 LYS A N 1
ATOM 871 C CA . LYS A 1 105 ? 3.499 8.542 7.776 1.00 95.62 105 LYS A CA 1
ATOM 872 C C . LYS A 1 105 ? 3.903 9.210 6.466 1.00 95.62 105 LYS A C 1
ATOM 874 O O . LYS A 1 105 ? 3.264 10.182 6.063 1.00 95.62 105 LYS A O 1
ATOM 879 N N . LYS A 1 106 ? 4.922 8.678 5.784 1.00 93.88 106 LYS A N 1
ATOM 880 C CA . LYS A 1 106 ? 5.318 9.139 4.447 1.00 93.88 106 LYS A CA 1
ATOM 881 C C . LYS A 1 106 ? 4.192 8.953 3.441 1.00 93.88 106 LYS A C 1
ATOM 883 O O . LYS A 1 106 ? 3.879 9.896 2.733 1.00 93.88 106 LYS A O 1
ATOM 888 N N . ALA A 1 107 ? 3.529 7.800 3.430 1.00 94.00 107 ALA A N 1
ATOM 889 C CA . ALA A 1 107 ? 2.442 7.535 2.492 1.00 94.00 107 ALA A CA 1
ATOM 890 C C . ALA A 1 107 ? 1.237 8.475 2.668 1.00 94.00 107 ALA A C 1
ATOM 892 O O . ALA A 1 107 ? 0.629 8.873 1.679 1.00 94.00 107 ALA A O 1
ATOM 893 N N . VAL A 1 108 ? 0.896 8.855 3.907 1.00 92.88 108 VAL A N 1
ATOM 894 C CA . VAL A 1 108 ? -0.247 9.755 4.161 1.00 92.88 108 VAL A CA 1
ATOM 895 C C . VAL A 1 108 ? 0.080 11.242 3.987 1.00 92.88 108 VAL A C 1
ATOM 897 O O . VAL A 1 108 ? -0.834 12.034 3.770 1.00 92.88 108 VAL A O 1
ATOM 900 N N . THR A 1 109 ? 1.355 11.641 4.078 1.00 88.06 109 THR A N 1
ATOM 901 C CA . THR A 1 109 ? 1.778 13.057 3.968 1.00 88.06 109 THR A CA 1
ATOM 902 C C . THR A 1 109 ? 2.513 13.389 2.675 1.00 88.06 109 THR A C 1
ATOM 904 O O . THR A 1 109 ? 2.619 14.561 2.322 1.00 88.06 109 THR A O 1
ATOM 907 N N . GLY A 1 110 ? 3.041 12.388 1.972 1.00 72.44 110 GLY A N 1
ATOM 908 C CA . GLY A 1 110 ? 4.158 12.558 1.052 1.00 72.44 110 GLY A CA 1
ATOM 909 C C . GLY A 1 110 ? 3.852 13.289 -0.246 1.00 72.44 110 GLY A C 1
ATOM 910 O O . GLY A 1 110 ? 4.801 13.513 -0.989 1.00 72.44 110 GLY A O 1
ATOM 911 N N . SER A 1 111 ? 2.585 13.665 -0.493 1.00 69.75 111 SER A N 1
ATOM 912 C CA . SER A 1 111 ? 2.101 14.481 -1.621 1.00 69.75 111 SER A CA 1
ATOM 913 C C . SER A 1 111 ? 3.054 14.422 -2.822 1.00 69.75 111 SER A C 1
ATOM 915 O O . SER A 1 111 ? 3.716 15.426 -3.113 1.00 69.75 111 SER A O 1
ATOM 917 N N . PRO A 1 112 ? 3.212 13.238 -3.443 1.00 73.62 112 PRO A N 1
ATOM 918 C CA . PRO A 1 112 ? 4.325 12.970 -4.337 1.00 73.62 112 PRO A CA 1
ATOM 919 C C . PRO A 1 112 ? 4.315 13.975 -5.486 1.00 73.62 112 PRO A C 1
ATOM 921 O O . PRO A 1 112 ? 3.397 14.010 -6.304 1.00 73.62 112 PRO A O 1
ATOM 924 N N . ALA A 1 113 ? 5.319 14.847 -5.488 1.00 74.44 113 ALA A N 1
ATOM 925 C CA . ALA A 1 113 ? 5.544 15.816 -6.547 1.00 74.44 113 ALA A CA 1
ATOM 926 C C . ALA A 1 113 ? 6.301 15.151 -7.703 1.00 74.44 113 ALA A C 1
ATOM 928 O O . ALA A 1 113 ? 6.739 14.006 -7.601 1.00 74.44 113 ALA A O 1
ATOM 929 N N . LYS A 1 114 ? 6.518 15.887 -8.797 1.00 77.75 114 LYS A N 1
ATOM 930 C CA . LYS A 1 114 ? 7.386 15.415 -9.886 1.00 77.75 114 LYS A CA 1
ATOM 931 C C . LYS A 1 114 ? 8.710 14.853 -9.320 1.00 77.75 114 LYS A C 1
ATOM 933 O O . LYS A 1 114 ? 9.282 15.479 -8.427 1.00 77.75 114 LYS A O 1
ATOM 938 N N . PRO A 1 115 ? 9.205 13.710 -9.828 1.00 85.25 115 PRO A N 1
ATOM 939 C CA . PRO A 1 115 ? 8.847 13.081 -11.105 1.00 85.25 115 PRO A CA 1
ATOM 940 C C . PRO A 1 115 ? 7.647 12.124 -11.060 1.00 85.25 115 PRO A C 1
ATOM 942 O O . PRO A 1 115 ? 7.292 11.578 -12.105 1.00 85.25 115 PRO A O 1
ATOM 945 N N . TRP A 1 116 ? 7.032 11.937 -9.891 1.00 87.31 116 TRP A N 1
ATOM 946 C CA . TRP A 1 116 ? 5.849 11.100 -9.744 1.00 87.31 116 TRP A CA 1
ATOM 947 C C . TRP A 1 116 ? 4.669 11.675 -10.538 1.00 87.31 116 TRP A C 1
ATOM 949 O O . TRP A 1 116 ? 4.368 12.867 -10.441 1.00 87.31 116 TRP A O 1
ATOM 959 N N . ASP A 1 117 ? 3.984 10.821 -11.290 1.00 80.62 117 ASP A N 1
ATOM 960 C CA . ASP A 1 117 ? 2.731 11.110 -11.982 1.00 80.62 117 ASP A CA 1
ATOM 961 C C . ASP A 1 117 ? 1.616 10.161 -11.514 1.00 80.62 117 ASP A C 1
ATOM 963 O O . ASP A 1 117 ? 1.004 9.393 -12.260 1.00 80.62 117 ASP A O 1
ATOM 967 N N . LEU A 1 118 ? 1.333 10.209 -10.210 1.00 78.56 118 LEU A N 1
ATOM 968 C CA . LEU A 1 118 ? 0.272 9.396 -9.607 1.00 78.56 118 LEU A CA 1
ATOM 969 C C . LEU A 1 118 ? -1.136 9.932 -9.910 1.00 78.56 118 LEU A C 1
ATOM 971 O O . LEU A 1 118 ? -2.120 9.221 -9.705 1.00 78.56 118 LEU A O 1
ATOM 975 N N . THR A 1 119 ? -1.244 11.166 -10.416 1.00 63.94 119 THR A N 1
ATOM 976 C CA . THR A 1 119 ? -2.529 11.834 -10.687 1.00 63.94 119 THR A CA 1
ATOM 977 C C . THR A 1 119 ? -3.353 11.142 -11.776 1.00 63.94 119 THR A C 1
ATOM 979 O O . THR A 1 119 ? -4.576 11.271 -11.801 1.00 63.94 119 THR A O 1
ATOM 982 N N . VAL A 1 120 ? -2.699 10.350 -12.630 1.00 57.72 120 VAL A N 1
ATOM 983 C CA . VAL A 1 120 ? -3.294 9.681 -13.797 1.00 57.72 120 VAL A CA 1
ATOM 984 C C . VAL A 1 120 ? -3.834 8.274 -13.473 1.00 57.72 120 VAL A C 1
ATOM 986 O O . VAL A 1 120 ? -4.481 7.642 -14.309 1.00 57.72 120 VAL A O 1
ATOM 989 N N . GLN A 1 121 ? -3.651 7.756 -12.251 1.00 65.56 121 GLN A N 1
ATOM 990 C CA . GLN A 1 121 ? -4.071 6.389 -11.914 1.00 65.56 121 GLN A CA 1
ATOM 991 C C . GLN A 1 121 ? -5.575 6.277 -11.632 1.00 65.56 121 GLN A C 1
ATOM 993 O O . GLN A 1 121 ? -6.051 6.343 -10.495 1.00 65.56 121 GLN A O 1
ATOM 998 N N . ALA A 1 122 ? -6.332 6.071 -12.710 1.00 61.50 122 ALA A N 1
ATOM 999 C CA . ALA A 1 122 ? -7.778 5.920 -12.688 1.00 61.50 122 ALA A CA 1
ATOM 1000 C C . ALA A 1 122 ? -8.250 4.859 -11.671 1.00 61.50 122 ALA A C 1
ATOM 1002 O O . ALA A 1 122 ? -7.851 3.694 -11.707 1.00 61.50 122 ALA A O 1
ATOM 1003 N N . GLY A 1 123 ? -9.166 5.258 -10.785 1.00 71.62 123 GLY A N 1
ATOM 1004 C CA . GLY A 1 123 ? -9.894 4.340 -9.903 1.00 71.62 123 GLY A CA 1
ATOM 1005 C C . GLY A 1 123 ? -9.239 4.013 -8.554 1.00 71.62 123 GLY A C 1
ATOM 1006 O O . GLY A 1 123 ? -9.750 3.133 -7.855 1.00 71.62 123 GLY A O 1
ATOM 1007 N N . LEU A 1 124 ? -8.165 4.713 -8.166 1.00 78.62 124 LEU A N 1
ATOM 1008 C CA . LEU A 1 124 ? -7.561 4.602 -6.825 1.00 78.62 124 LEU A CA 1
ATOM 1009 C C . LEU A 1 124 ? -8.178 5.541 -5.774 1.00 78.62 124 LEU A C 1
ATOM 1011 O O . LEU A 1 124 ? -7.984 5.324 -4.580 1.00 78.62 124 LEU A O 1
ATOM 1015 N N . GLY A 1 125 ? -8.984 6.522 -6.191 1.00 83.31 125 GLY A N 1
ATOM 1016 C CA . GLY A 1 125 ? -9.612 7.478 -5.278 1.00 83.31 125 GLY A CA 1
ATOM 1017 C C . GLY A 1 125 ? -8.589 8.451 -4.688 1.00 83.31 125 GLY A C 1
ATOM 1018 O O . GLY A 1 125 ? -7.799 9.033 -5.424 1.00 83.31 125 GLY A O 1
ATOM 1019 N N . ASP A 1 126 ? -8.623 8.644 -3.369 1.00 89.69 126 ASP A N 1
ATOM 1020 C CA . ASP A 1 126 ? -7.638 9.457 -2.650 1.00 89.69 126 ASP A CA 1
ATOM 1021 C C . ASP A 1 126 ? -6.284 8.727 -2.601 1.00 89.69 126 ASP A C 1
ATOM 1023 O O . ASP A 1 126 ? -6.177 7.629 -2.049 1.00 89.69 126 ASP A O 1
ATOM 1027 N N . LEU A 1 127 ? -5.251 9.340 -3.186 1.00 88.75 127 LEU A N 1
ATOM 1028 C CA . LEU A 1 127 ? -3.925 8.736 -3.329 1.00 88.75 127 LEU A CA 1
ATOM 1029 C C . LEU A 1 127 ? -3.202 8.526 -1.996 1.00 88.75 127 LEU A C 1
ATOM 1031 O O . LEU A 1 127 ? -2.466 7.548 -1.866 1.00 88.75 127 LEU A O 1
ATOM 1035 N N . ASN A 1 128 ? -3.417 9.390 -1.003 1.00 90.94 128 ASN A N 1
ATOM 1036 C CA . ASN A 1 128 ? -2.790 9.245 0.311 1.00 90.94 128 ASN A CA 1
ATOM 1037 C C . ASN A 1 128 ? -3.415 8.057 1.050 1.00 90.94 128 ASN A C 1
ATOM 1039 O O . ASN A 1 128 ? -2.708 7.237 1.632 1.00 90.94 128 ASN A O 1
ATOM 1043 N N . ILE A 1 129 ? -4.740 7.908 0.956 1.00 94.00 129 ILE A N 1
ATOM 1044 C CA . ILE A 1 129 ? -5.456 6.744 1.498 1.00 94.00 129 ILE A CA 1
ATOM 1045 C C . ILE A 1 129 ? -5.044 5.462 0.767 1.00 94.00 129 ILE A C 1
ATOM 1047 O O . ILE A 1 129 ? -4.800 4.439 1.408 1.00 94.00 129 ILE A O 1
ATOM 1051 N N . ALA A 1 130 ? -4.948 5.502 -0.564 1.00 94.75 130 ALA A N 1
ATOM 1052 C CA . ALA A 1 130 ? -4.501 4.362 -1.355 1.00 94.75 130 ALA A CA 1
ATOM 1053 C C . ALA A 1 130 ? -3.090 3.924 -0.945 1.00 94.75 130 ALA A C 1
ATOM 1055 O O . ALA A 1 130 ? -2.878 2.760 -0.607 1.00 94.75 130 ALA A O 1
ATOM 1056 N N . SER A 1 131 ? -2.152 4.869 -0.884 1.00 94.31 131 SER A N 1
ATOM 1057 C CA . SER A 1 131 ? -0.767 4.613 -0.481 1.00 94.31 131 SER A CA 1
ATOM 1058 C C . SER A 1 131 ? -0.682 4.082 0.952 1.00 94.31 131 SER A C 1
ATOM 1060 O O . SER A 1 131 ? 0.085 3.160 1.213 1.00 94.31 131 SER A O 1
ATOM 1062 N N . ALA A 1 132 ? -1.511 4.587 1.871 1.00 96.62 132 ALA A N 1
ATOM 1063 C CA . ALA A 1 132 ? -1.575 4.102 3.248 1.00 96.62 132 ALA A CA 1
ATOM 1064 C C . ALA A 1 132 ? -1.970 2.621 3.337 1.00 96.62 132 ALA A C 1
ATOM 1066 O O . ALA A 1 132 ? -1.311 1.844 4.033 1.00 96.62 132 ALA A O 1
ATOM 1067 N N . TYR A 1 133 ? -3.005 2.206 2.595 1.00 97.81 133 TYR A N 1
ATOM 1068 C CA . TYR A 1 133 ? -3.377 0.792 2.512 1.00 97.81 133 TYR A CA 1
ATOM 1069 C C . TYR A 1 133 ? -2.268 -0.055 1.902 1.00 97.81 133 TYR A C 1
ATOM 1071 O O . TYR A 1 133 ? -1.976 -1.127 2.425 1.00 97.81 133 TYR A O 1
ATOM 1079 N N . LEU A 1 134 ? -1.654 0.407 0.811 1.00 97.38 134 LEU A N 1
ATOM 1080 C CA . LEU A 1 134 ? -0.604 -0.345 0.128 1.00 97.38 134 LEU A CA 1
ATOM 1081 C C . LEU A 1 134 ? 0.625 -0.525 1.020 1.00 97.38 134 LEU A C 1
ATOM 1083 O O . LEU A 1 134 ? 1.116 -1.643 1.127 1.00 97.38 134 LEU A O 1
ATOM 1087 N N . VAL A 1 135 ? 1.074 0.519 1.721 1.00 97.44 135 VAL A N 1
ATOM 1088 C CA . VAL A 1 135 ? 2.185 0.432 2.681 1.00 97.44 135 VAL A CA 1
ATOM 1089 C C . VAL A 1 135 ? 1.859 -0.517 3.828 1.00 97.44 135 VAL A C 1
ATOM 1091 O O . VAL A 1 135 ? 2.679 -1.365 4.181 1.00 97.44 135 VAL A O 1
ATOM 1094 N N . TRP A 1 136 ? 0.663 -0.415 4.409 1.00 97.94 136 TRP A N 1
ATOM 1095 C CA . TRP A 1 136 ? 0.289 -1.301 5.507 1.00 97.94 136 TRP A CA 1
ATOM 1096 C C . TRP A 1 136 ? 0.195 -2.760 5.037 1.00 97.94 136 TRP A C 1
ATOM 1098 O O . TRP A 1 136 ? 0.783 -3.651 5.649 1.00 97.94 136 TRP A O 1
ATOM 1108 N N . PHE A 1 137 ? -0.500 -3.022 3.930 1.00 97.94 137 PHE A N 1
ATOM 1109 C CA . PHE A 1 137 ? -0.795 -4.388 3.497 1.00 97.94 137 PHE A CA 1
ATOM 1110 C C . PHE A 1 137 ? 0.376 -5.060 2.776 1.00 97.94 137 PHE A C 1
ATOM 1112 O O . PHE A 1 137 ? 0.471 -6.283 2.826 1.00 97.94 137 PHE A O 1
ATOM 1119 N N . ALA A 1 138 ? 1.294 -4.306 2.162 1.00 96.31 138 ALA A N 1
ATOM 1120 C CA . ALA A 1 138 ? 2.492 -4.868 1.533 1.00 96.31 138 ALA A CA 1
ATOM 1121 C C . ALA A 1 138 ? 3.444 -5.546 2.534 1.00 96.31 138 ALA A C 1
ATOM 1123 O O . ALA A 1 138 ? 4.264 -6.362 2.128 1.00 96.31 138 ALA A O 1
ATOM 1124 N N . ASN A 1 139 ? 3.321 -5.250 3.832 1.00 93.44 139 ASN A N 1
ATOM 1125 C CA . ASN A 1 139 ? 4.094 -5.914 4.883 1.00 93.44 139 ASN A CA 1
ATOM 1126 C C . ASN A 1 139 ? 3.382 -7.118 5.534 1.00 93.44 139 ASN A C 1
ATOM 1128 O O . ASN A 1 139 ? 3.890 -7.699 6.502 1.00 93.44 139 ASN A O 1
ATOM 1132 N N . LEU A 1 140 ? 2.198 -7.487 5.041 1.00 96.19 140 LEU A N 1
ATOM 1133 C CA . LEU A 1 140 ? 1.513 -8.729 5.400 1.00 96.19 140 LEU A CA 1
ATOM 1134 C C . LEU A 1 140 ? 1.947 -9.861 4.454 1.00 96.19 140 LEU A C 1
ATOM 1136 O O . LEU A 1 140 ? 2.574 -9.619 3.422 1.00 96.19 140 LEU A O 1
ATOM 1140 N N . SER A 1 141 ? 1.580 -11.108 4.771 1.00 96.31 141 SER A N 1
ATOM 1141 C CA . SER A 1 141 ? 1.672 -12.177 3.767 1.00 96.31 141 SER A CA 1
ATOM 1142 C C . SER A 1 141 ? 0.712 -11.887 2.608 1.00 96.31 141 SER A C 1
ATOM 1144 O O . SER A 1 141 ? -0.317 -11.230 2.796 1.00 96.31 141 SER A O 1
ATOM 1146 N N . ALA A 1 142 ? 1.017 -12.399 1.414 1.00 97.19 142 ALA A N 1
ATOM 1147 C CA . ALA A 1 142 ? 0.167 -12.189 0.245 1.00 97.19 142 ALA A CA 1
ATOM 1148 C C . ALA A 1 142 ? -1.263 -12.709 0.478 1.00 97.19 142 ALA A C 1
ATOM 1150 O O . ALA A 1 142 ? -2.234 -12.060 0.091 1.00 97.19 142 ALA A O 1
ATOM 1151 N N . GLU A 1 143 ? -1.408 -13.838 1.170 1.00 97.12 143 GLU A N 1
ATOM 1152 C CA . GLU A 1 143 ? -2.700 -14.423 1.528 1.00 97.12 143 GLU A CA 1
ATOM 1153 C C . GLU A 1 143 ? -3.481 -13.501 2.468 1.00 97.12 143 GLU A C 1
ATOM 1155 O O . GLU A 1 143 ? -4.648 -13.205 2.209 1.00 97.12 143 GLU A O 1
ATOM 1160 N N . ALA A 1 144 ? -2.834 -13.007 3.529 1.00 97.88 144 ALA A N 1
ATOM 1161 C CA . ALA A 1 144 ? -3.457 -12.115 4.501 1.00 97.88 144 ALA A CA 1
ATOM 1162 C C . ALA A 1 144 ? -3.871 -10.782 3.860 1.00 97.88 144 ALA A C 1
ATOM 1164 O O . ALA A 1 144 ? -5.010 -10.349 4.033 1.00 97.88 144 ALA A O 1
ATOM 1165 N N . ALA A 1 145 ? -2.984 -10.172 3.068 1.00 98.38 145 ALA A N 1
ATOM 1166 C CA . ALA A 1 145 ? -3.241 -8.924 2.355 1.00 98.38 145 ALA A CA 1
ATOM 1167 C C . ALA A 1 145 ? -4.429 -9.044 1.387 1.00 98.38 145 ALA A C 1
ATOM 1169 O O . ALA A 1 145 ? -5.304 -8.176 1.351 1.00 98.38 145 ALA A O 1
ATOM 1170 N N . LEU A 1 146 ? -4.498 -10.133 0.614 1.00 98.06 146 LEU A N 1
ATOM 1171 C CA . LEU A 1 146 ? -5.593 -10.359 -0.329 1.00 98.06 146 LEU A CA 1
ATOM 1172 C C . LEU A 1 146 ? -6.913 -10.698 0.379 1.00 98.06 146 LEU A C 1
ATOM 1174 O O . LEU A 1 146 ? -7.973 -10.281 -0.098 1.00 98.06 146 LEU A O 1
ATOM 1178 N N . ALA A 1 147 ? -6.869 -11.399 1.517 1.00 98.00 147 ALA A N 1
ATOM 1179 C CA . ALA A 1 147 ? -8.050 -11.683 2.331 1.00 98.00 147 ALA A CA 1
ATOM 1180 C C . ALA A 1 147 ? -8.694 -10.390 2.855 1.00 98.00 147 ALA A C 1
ATOM 1182 O O . ALA A 1 147 ? -9.878 -10.147 2.590 1.00 98.00 147 ALA A O 1
ATOM 1183 N N . ILE A 1 148 ? -7.911 -9.507 3.493 1.00 98.19 148 ILE A N 1
ATOM 1184 C CA . ILE A 1 148 ? -8.432 -8.218 3.970 1.00 98.19 148 ILE A CA 1
ATOM 1185 C C . ILE A 1 148 ? -8.861 -7.314 2.806 1.00 98.19 148 ILE A C 1
ATOM 1187 O O . ILE A 1 148 ? -9.925 -6.703 2.871 1.00 98.19 148 ILE A O 1
ATOM 1191 N N . ALA A 1 149 ? -8.119 -7.270 1.695 1.00 98.12 149 ALA A N 1
ATOM 1192 C CA . ALA A 1 149 ? -8.494 -6.460 0.533 1.00 98.12 149 ALA A CA 1
ATOM 1193 C C . ALA A 1 149 ? -9.845 -6.888 -0.066 1.00 98.12 149 ALA A C 1
ATOM 1195 O O . ALA A 1 149 ? -10.676 -6.042 -0.413 1.00 98.12 149 ALA A O 1
ATOM 1196 N N . LYS A 1 150 ? -10.105 -8.203 -0.129 1.00 97.50 150 LYS A N 1
ATOM 1197 C CA . LYS A 1 150 ? -11.414 -8.746 -0.510 1.00 97.50 150 LYS A CA 1
ATOM 1198 C C . LYS A 1 150 ? -12.484 -8.342 0.501 1.00 97.50 150 LYS A C 1
ATOM 1200 O O . LYS A 1 150 ? -13.552 -7.885 0.099 1.00 97.50 150 LYS A O 1
ATOM 1205 N N . ARG A 1 151 ? -12.198 -8.467 1.801 1.00 97.25 151 ARG A N 1
ATOM 1206 C CA . ARG A 1 151 ? -13.129 -8.115 2.882 1.00 97.25 151 ARG A CA 1
ATOM 1207 C C . ARG A 1 151 ? -13.512 -6.637 2.887 1.00 97.25 151 ARG A C 1
ATOM 1209 O O . ARG A 1 151 ? -14.644 -6.325 3.247 1.00 97.25 151 ARG A O 1
ATOM 1216 N N . LEU A 1 152 ? -12.599 -5.753 2.487 1.00 97.62 152 LEU A N 1
ATOM 1217 C CA . LEU A 1 152 ? -12.806 -4.308 2.349 1.00 97.62 152 LEU A CA 1
ATOM 1218 C C . LEU A 1 152 ? -13.344 -3.896 0.966 1.00 97.62 152 LEU A C 1
ATOM 1220 O O . LEU A 1 152 ? -13.434 -2.700 0.687 1.00 97.62 152 LEU A O 1
ATOM 1224 N N . HIS A 1 153 ? -13.682 -4.857 0.099 1.00 96.50 153 HIS A N 1
ATOM 1225 C CA . HIS A 1 153 ? -14.216 -4.628 -1.249 1.00 96.50 153 HIS A CA 1
ATOM 1226 C C . HIS A 1 153 ? -13.341 -3.690 -2.099 1.00 96.50 153 HIS A C 1
ATOM 1228 O O . HIS A 1 153 ? -13.830 -2.717 -2.684 1.00 96.50 153 HIS A O 1
ATOM 1234 N N . PHE A 1 154 ? -12.026 -3.926 -2.128 1.00 96.25 154 PHE A N 1
ATOM 1235 C CA . PHE A 1 154 ? -11.108 -3.134 -2.952 1.00 96.25 154 PHE A CA 1
ATOM 1236 C C . PHE A 1 154 ? -11.457 -3.226 -4.444 1.00 96.25 154 PHE A C 1
ATOM 1238 O O . PHE A 1 154 ? -11.832 -4.284 -4.949 1.00 96.25 154 PHE A O 1
ATOM 1245 N N . SER A 1 155 ? -11.325 -2.097 -5.146 1.00 94.50 155 SER A N 1
ATOM 1246 C CA . SER A 1 155 ? -11.529 -2.016 -6.594 1.00 94.50 155 SER A CA 1
ATOM 1247 C C . SER A 1 155 ? -10.442 -2.792 -7.350 1.00 94.50 155 SER A C 1
ATOM 1249 O O . SER A 1 155 ? -9.357 -3.037 -6.821 1.00 94.50 155 SER A O 1
ATOM 1251 N N . ASN A 1 156 ? -10.696 -3.146 -8.614 1.00 94.12 156 ASN A N 1
ATOM 1252 C CA . ASN A 1 156 ? -9.698 -3.826 -9.451 1.00 94.12 156 ASN A CA 1
ATOM 1253 C C . ASN A 1 156 ? -8.373 -3.044 -9.576 1.00 94.12 156 ASN A C 1
ATOM 1255 O O . ASN A 1 156 ? -7.328 -3.676 -9.415 1.00 94.12 156 ASN A O 1
ATOM 1259 N N . PRO A 1 157 ? -8.368 -1.708 -9.785 1.00 94.25 157 PRO A N 1
ATOM 1260 C CA . PRO A 1 157 ? -7.132 -0.924 -9.756 1.00 94.25 157 PRO A CA 1
ATOM 1261 C C . PRO A 1 157 ? -6.373 -1.047 -8.430 1.00 94.25 157 PRO A C 1
ATOM 1263 O O . PRO A 1 157 ? -5.173 -1.312 -8.438 1.00 94.25 157 PRO A O 1
ATOM 1266 N N . MET A 1 158 ? -7.071 -0.950 -7.292 1.00 95.44 158 MET A N 1
ATOM 1267 C CA . MET A 1 158 ? -6.454 -1.089 -5.969 1.00 95.44 158 MET A CA 1
ATOM 1268 C C . MET A 1 158 ? -5.889 -2.499 -5.745 1.00 95.44 158 MET A C 1
ATOM 1270 O O . MET A 1 158 ? -4.794 -2.653 -5.213 1.00 95.44 158 MET A O 1
ATOM 1274 N N . LEU A 1 159 ? -6.601 -3.543 -6.181 1.00 96.44 159 LEU A N 1
ATOM 1275 C CA . LEU A 1 159 ? -6.112 -4.924 -6.116 1.00 96.44 159 LEU A CA 1
ATOM 1276 C C . LEU A 1 159 ? -4.886 -5.145 -7.011 1.00 96.44 159 LEU A C 1
ATOM 1278 O O . LEU A 1 159 ? -3.975 -5.874 -6.621 1.00 96.44 159 LEU A O 1
ATOM 1282 N N . GLY A 1 160 ? -4.854 -4.531 -8.197 1.00 96.06 160 GLY A N 1
ATOM 1283 C CA . GLY A 1 160 ? -3.696 -4.553 -9.092 1.00 96.06 160 GLY A CA 1
ATOM 1284 C C . GLY A 1 160 ? -2.477 -3.885 -8.458 1.00 96.06 160 GLY A C 1
ATOM 1285 O O . GLY A 1 160 ? -1.404 -4.487 -8.420 1.00 96.06 160 GLY A O 1
ATOM 1286 N N . ALA A 1 161 ? -2.667 -2.696 -7.880 1.00 96.31 161 ALA A N 1
ATOM 1287 C CA . ALA A 1 161 ? -1.631 -1.984 -7.140 1.00 96.31 161 ALA A CA 1
ATOM 1288 C C . ALA A 1 161 ? -1.124 -2.797 -5.939 1.00 96.31 161 ALA A C 1
ATOM 1290 O O . ALA A 1 161 ? 0.080 -2.964 -5.791 1.00 96.31 161 ALA A O 1
ATOM 1291 N N . LEU A 1 162 ? -2.017 -3.393 -5.140 1.00 97.88 162 LEU A N 1
ATOM 1292 C CA . LEU A 1 162 ? -1.635 -4.219 -3.990 1.00 97.88 162 LEU A CA 1
ATOM 1293 C C . LEU A 1 162 ? -0.788 -5.427 -4.398 1.00 97.88 162 LEU A C 1
ATOM 1295 O O . LEU A 1 162 ? 0.240 -5.698 -3.781 1.00 97.88 162 LEU A O 1
ATOM 1299 N N . LYS A 1 163 ? -1.192 -6.141 -5.453 1.00 97.94 163 LYS A N 1
ATOM 1300 C CA . LYS A 1 163 ? -0.421 -7.278 -5.977 1.00 97.94 163 LYS A CA 1
ATOM 1301 C C . LYS A 1 163 ? 0.956 -6.844 -6.476 1.00 97.94 163 LYS A C 1
ATOM 1303 O O . LYS A 1 163 ? 1.933 -7.536 -6.204 1.00 97.94 163 LYS A O 1
ATO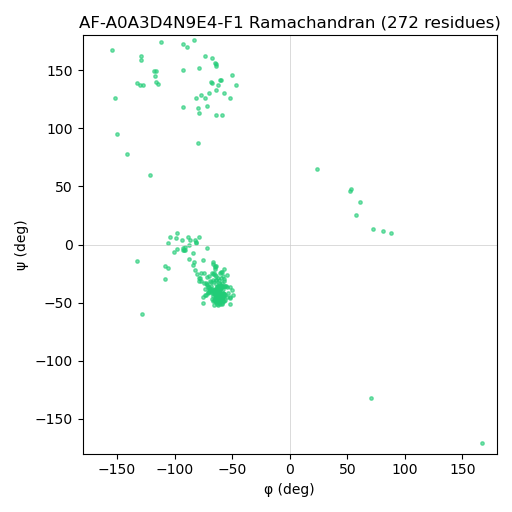M 1308 N N . ALA A 1 164 ? 1.036 -5.709 -7.171 1.00 97.56 164 ALA A N 1
ATOM 1309 C CA . ALA A 1 164 ? 2.304 -5.146 -7.618 1.00 97.56 164 ALA A CA 1
ATOM 1310 C C . ALA A 1 164 ? 3.201 -4.761 -6.429 1.00 97.56 164 ALA A C 1
ATOM 1312 O O . ALA A 1 164 ? 4.364 -5.154 -6.407 1.00 97.56 164 ALA A O 1
ATOM 1313 N N . SER A 1 165 ? 2.660 -4.090 -5.405 1.00 97.62 165 SER A N 1
ATOM 1314 C CA . SER A 1 165 ? 3.404 -3.722 -4.194 1.00 97.62 165 SER A CA 1
ATOM 1315 C C . SER A 1 165 ? 3.931 -4.948 -3.444 1.00 97.62 165 SER A C 1
ATOM 1317 O O . SER A 1 165 ? 5.101 -4.974 -3.078 1.00 97.62 165 SER A O 1
ATOM 1319 N N . LEU A 1 166 ? 3.119 -6.001 -3.276 1.00 97.75 166 LEU A N 1
ATOM 1320 C CA . LEU A 1 166 ? 3.555 -7.266 -2.664 1.00 97.75 166 LEU A CA 1
ATOM 1321 C C . LEU A 1 166 ? 4.675 -7.939 -3.473 1.00 97.75 166 LEU A C 1
ATOM 1323 O O . LEU A 1 166 ? 5.653 -8.431 -2.904 1.00 97.75 166 LEU A O 1
ATOM 1327 N N . ALA A 1 167 ? 4.554 -7.954 -4.804 1.00 96.62 167 ALA A N 1
ATOM 1328 C CA . ALA A 1 167 ? 5.557 -8.549 -5.683 1.00 96.62 167 ALA A CA 1
ATOM 1329 C C . ALA A 1 167 ? 6.891 -7.788 -5.633 1.00 96.62 167 ALA A C 1
ATOM 1331 O O . ALA A 1 167 ? 7.948 -8.417 -5.579 1.00 96.62 167 ALA A O 1
ATOM 1332 N N . LEU A 1 168 ? 6.844 -6.452 -5.615 1.00 96.06 168 LEU A N 1
ATOM 1333 C CA . LEU A 1 168 ? 8.027 -5.604 -5.464 1.00 96.06 168 LEU A CA 1
ATOM 1334 C C . LEU A 1 168 ? 8.664 -5.765 -4.084 1.00 96.06 168 LEU A C 1
ATOM 1336 O O . LEU A 1 168 ? 9.875 -5.945 -4.006 1.00 96.06 168 LEU A O 1
ATOM 1340 N N . GLN A 1 169 ? 7.862 -5.784 -3.016 1.00 94.00 169 GLN A N 1
ATOM 1341 C CA . GLN A 1 169 ? 8.352 -5.999 -1.654 1.00 94.00 169 GLN A CA 1
ATOM 1342 C C . GLN A 1 169 ? 9.077 -7.342 -1.522 1.00 94.00 169 GLN A C 1
ATOM 1344 O O . GLN A 1 169 ? 10.153 -7.412 -0.940 1.00 94.00 169 GLN A O 1
ATOM 1349 N N . THR A 1 170 ? 8.526 -8.404 -2.116 1.00 93.88 170 THR A N 1
ATOM 1350 C CA . THR A 1 170 ? 9.145 -9.741 -2.106 1.00 93.88 170 THR A CA 1
ATOM 1351 C C . THR A 1 170 ? 10.486 -9.766 -2.849 1.00 93.88 170 THR A C 1
ATOM 1353 O O . THR A 1 170 ? 11.373 -10.547 -2.512 1.00 93.88 170 THR A O 1
ATOM 1356 N N . LYS A 1 171 ? 10.645 -8.917 -3.869 1.00 93.69 171 LYS A N 1
ATOM 1357 C CA . LYS A 1 171 ? 11.851 -8.825 -4.700 1.00 93.69 171 LYS A CA 1
ATOM 1358 C C . LYS A 1 171 ? 12.791 -7.691 -4.286 1.00 93.69 171 LYS A C 1
ATOM 1360 O O . LYS A 1 171 ? 13.775 -7.479 -4.988 1.00 93.69 171 LYS A O 1
ATOM 1365 N N . SER A 1 172 ? 12.533 -6.974 -3.190 1.00 91.00 172 SER A N 1
ATOM 1366 C CA . SER A 1 172 ? 13.237 -5.723 -2.865 1.00 91.00 172 SER A CA 1
ATOM 1367 C C . SER A 1 172 ? 14.758 -5.883 -2.840 1.00 91.00 172 SER A C 1
ATOM 1369 O O . SER A 1 172 ? 15.461 -5.122 -3.496 1.00 91.00 172 SER A O 1
ATOM 1371 N N . GLN A 1 173 ? 15.258 -6.950 -2.214 1.00 90.75 173 GLN A N 1
ATOM 1372 C CA . GLN A 1 173 ? 16.690 -7.256 -2.177 1.00 90.75 173 GLN A CA 1
ATOM 1373 C C . GLN A 1 173 ? 17.281 -7.562 -3.566 1.00 90.75 173 GLN A C 1
ATOM 1375 O O . GLN A 1 173 ? 18.429 -7.230 -3.840 1.00 90.75 173 GLN A O 1
ATOM 1380 N N . GLN A 1 174 ? 16.515 -8.191 -4.463 1.00 93.56 174 GLN A N 1
ATOM 1381 C CA . GLN A 1 174 ? 16.979 -8.465 -5.828 1.00 93.56 174 GLN A CA 1
ATOM 1382 C C . GLN A 1 174 ? 17.053 -7.172 -6.642 1.00 93.56 174 GLN A C 1
ATOM 1384 O O . GLN A 1 174 ? 18.041 -6.967 -7.347 1.00 93.56 174 GLN A O 1
ATOM 1389 N N . LEU A 1 175 ? 16.049 -6.294 -6.497 1.00 93.06 175 LEU A N 1
ATOM 1390 C CA . LEU A 1 175 ? 15.978 -5.000 -7.185 1.00 93.06 175 LEU A CA 1
ATOM 1391 C C . LEU A 1 175 ? 17.232 -4.152 -6.936 1.00 93.06 175 LEU A C 1
ATOM 1393 O O . LEU A 1 175 ? 17.714 -3.515 -7.862 1.00 93.06 175 LEU A O 1
ATOM 1397 N N . GLU A 1 176 ? 17.804 -4.199 -5.728 1.00 91.31 176 GLU A N 1
ATOM 1398 C CA . GLU A 1 176 ? 19.043 -3.482 -5.376 1.00 91.31 176 GLU A CA 1
ATOM 1399 C C . GLU A 1 176 ? 20.220 -3.808 -6.300 1.00 91.31 176 GLU A C 1
ATOM 1401 O O . GLU A 1 176 ? 21.040 -2.940 -6.598 1.00 91.31 176 GLU A O 1
ATOM 1406 N N . SER A 1 177 ? 20.300 -5.062 -6.742 1.00 93.00 177 SER A N 1
ATOM 1407 C CA . SER A 1 177 ? 21.414 -5.592 -7.533 1.00 93.00 177 SER A CA 1
ATOM 1408 C C . SER A 1 177 ? 21.125 -5.671 -9.030 1.00 93.00 177 SER A C 1
ATOM 1410 O O . SER A 1 177 ? 22.018 -6.013 -9.806 1.00 93.00 177 SER A O 1
ATOM 1412 N N . MET A 1 178 ? 19.888 -5.382 -9.447 1.00 95.50 178 MET A N 1
ATOM 1413 C CA . MET A 1 178 ? 19.512 -5.463 -10.853 1.00 95.50 178 MET A CA 1
ATOM 1414 C C . MET A 1 178 ? 20.236 -4.390 -11.671 1.00 95.50 178 MET A C 1
ATOM 1416 O O . MET A 1 178 ? 20.317 -3.237 -11.236 1.00 95.50 178 MET A O 1
ATOM 1420 N N . PRO A 1 179 ? 20.722 -4.734 -12.876 1.00 96.19 179 PRO A N 1
ATOM 1421 C CA . PRO A 1 179 ? 21.142 -3.725 -13.831 1.00 96.19 179 PRO A CA 1
ATOM 1422 C C . PRO A 1 179 ? 19.931 -2.882 -14.284 1.00 96.19 179 PRO A C 1
ATOM 1424 O O . PRO A 1 179 ? 18.791 -3.368 -14.234 1.00 96.19 179 PRO A O 1
ATOM 1427 N N . PRO A 1 180 ? 20.154 -1.639 -14.751 1.00 97.25 180 PRO A N 1
ATOM 1428 C CA . PRO A 1 180 ? 19.090 -0.724 -15.168 1.00 97.25 180 PRO A CA 1
ATOM 1429 C C . PRO A 1 180 ? 18.065 -1.324 -16.138 1.00 97.25 180 PRO A C 1
ATOM 1431 O O . PRO A 1 180 ? 16.866 -1.068 -15.996 1.00 97.25 180 PRO A O 1
ATOM 1434 N N . SER A 1 181 ? 18.504 -2.147 -17.096 1.00 97.12 181 SER A N 1
ATOM 1435 C CA . SER A 1 181 ? 17.622 -2.834 -18.046 1.00 97.12 181 SER A CA 1
ATOM 1436 C C . SER A 1 181 ? 16.640 -3.782 -17.355 1.00 97.12 181 SER A C 1
AT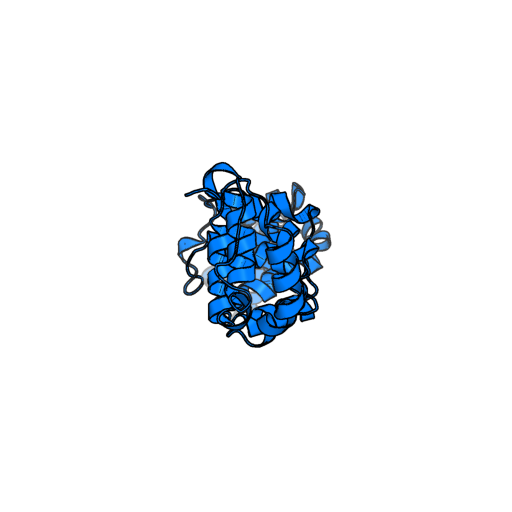OM 1438 O O . SER A 1 181 ? 15.434 -3.694 -17.579 1.00 97.12 181 SER A O 1
ATOM 1440 N N . GLN A 1 182 ? 17.127 -4.639 -16.454 1.00 96.94 182 GLN A N 1
ATOM 1441 C CA . GLN A 1 182 ? 16.303 -5.602 -15.717 1.00 96.94 182 GLN A CA 1
ATOM 1442 C C . GLN A 1 182 ? 15.374 -4.919 -14.714 1.00 96.94 182 GLN A C 1
ATOM 1444 O O . GLN A 1 182 ? 14.223 -5.342 -14.559 1.00 96.94 182 GLN A O 1
ATOM 1449 N N . PHE A 1 183 ? 15.845 -3.858 -14.052 1.00 97.12 183 PHE A N 1
ATOM 1450 C CA . PHE A 1 183 ? 14.995 -3.055 -13.178 1.00 97.12 183 PHE A CA 1
ATOM 1451 C C . PHE A 1 183 ? 13.847 -2.435 -13.980 1.00 97.12 183 PHE A C 1
ATOM 1453 O O . PHE A 1 183 ? 12.682 -2.619 -13.628 1.00 97.12 183 PHE A O 1
ATOM 1460 N N . THR A 1 184 ? 14.167 -1.778 -15.100 1.00 96.69 184 THR A N 1
ATOM 1461 C CA . THR A 1 184 ? 13.184 -1.164 -16.005 1.00 96.69 184 THR A CA 1
ATOM 1462 C C . THR A 1 184 ? 12.176 -2.198 -16.496 1.00 96.69 184 THR A C 1
ATOM 1464 O O . THR A 1 184 ? 10.971 -1.993 -16.356 1.00 96.69 184 THR A O 1
ATOM 1467 N N . ASP A 1 185 ? 12.643 -3.355 -16.970 1.00 95.31 185 ASP A N 1
ATOM 1468 C CA . ASP A 1 185 ? 11.775 -4.440 -17.429 1.00 95.31 18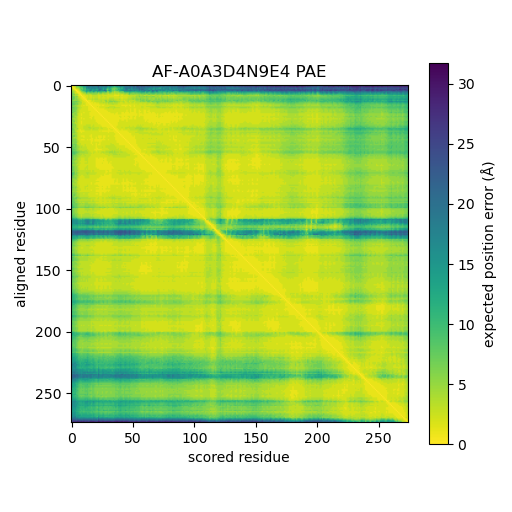5 ASP A CA 1
ATOM 1469 C C . ASP A 1 185 ? 10.824 -4.945 -16.332 1.00 95.31 185 ASP A C 1
ATOM 1471 O O . ASP A 1 185 ? 9.670 -5.281 -16.615 1.00 95.31 185 ASP A O 1
ATOM 1475 N N . THR A 1 186 ? 11.293 -4.967 -15.082 1.00 96.06 186 THR A N 1
ATOM 1476 C CA . THR A 1 186 ? 10.515 -5.409 -13.920 1.00 96.06 186 THR A CA 1
ATOM 1477 C C . THR A 1 186 ? 9.397 -4.431 -13.563 1.00 96.06 186 THR A C 1
ATOM 1479 O O . THR A 1 186 ? 8.322 -4.871 -13.149 1.00 96.06 186 THR A O 1
ATOM 1482 N N . VAL A 1 187 ? 9.626 -3.122 -13.710 1.00 95.69 187 VAL A N 1
ATOM 1483 C CA . VAL A 1 187 ? 8.713 -2.089 -13.188 1.00 95.69 187 VAL A CA 1
ATOM 1484 C C . VAL A 1 187 ? 7.872 -1.385 -14.255 1.00 95.69 187 VAL A C 1
ATOM 1486 O O . VAL A 1 187 ? 6.820 -0.852 -13.915 1.00 95.69 187 VAL A O 1
ATOM 1489 N N . GLN A 1 188 ? 8.266 -1.421 -15.534 1.00 93.88 188 GLN A N 1
ATOM 1490 C CA . GLN A 1 188 ? 7.653 -0.620 -16.610 1.00 93.88 188 GLN A CA 1
ATOM 1491 C C . GLN A 1 188 ? 6.147 -0.836 -16.820 1.00 93.88 188 GLN A C 1
ATOM 1493 O O . GLN A 1 188 ? 5.448 0.065 -17.268 1.00 93.88 188 GLN A O 1
ATOM 1498 N N . ASN A 1 189 ? 5.640 -2.024 -16.482 1.00 92.81 189 ASN A N 1
ATOM 1499 C CA . ASN A 1 189 ? 4.227 -2.381 -16.645 1.00 92.81 189 ASN A CA 1
ATOM 1500 C C . ASN A 1 189 ? 3.445 -2.357 -15.322 1.00 92.81 189 ASN A C 1
ATOM 1502 O O . ASN A 1 189 ? 2.301 -2.813 -15.270 1.00 92.81 189 ASN A O 1
ATOM 1506 N N . LEU A 1 190 ? 4.065 -1.894 -14.235 1.00 93.56 190 LEU A N 1
ATOM 1507 C CA . LEU A 1 190 ? 3.433 -1.832 -12.923 1.00 93.56 190 LEU A CA 1
ATOM 1508 C C . LEU A 1 190 ? 2.783 -0.461 -12.696 1.00 93.56 190 LEU A C 1
ATOM 1510 O O . LEU A 1 190 ? 3.282 0.550 -13.191 1.00 93.56 190 LEU A O 1
ATOM 1514 N N . PRO A 1 191 ? 1.697 -0.391 -11.904 1.00 92.56 191 PRO A N 1
ATOM 1515 C CA . PRO A 1 191 ? 1.161 0.886 -11.453 1.00 92.56 191 PRO A CA 1
ATOM 1516 C C . PRO A 1 191 ? 2.232 1.680 -10.701 1.00 92.56 191 PRO A C 1
ATOM 1518 O O . PRO A 1 191 ? 2.839 1.161 -9.764 1.00 92.56 191 PRO A O 1
ATOM 1521 N N . GLU A 1 192 ? 2.431 2.950 -11.050 1.00 92.50 192 GLU A N 1
ATOM 1522 C CA . GLU A 1 192 ? 3.482 3.778 -10.441 1.00 92.50 192 GLU A CA 1
ATOM 1523 C C . GLU A 1 192 ? 3.293 3.945 -8.916 1.00 92.50 192 GLU A C 1
ATOM 1525 O O . GLU A 1 192 ? 4.264 4.086 -8.179 1.00 92.50 192 GLU A O 1
ATOM 1530 N N . ILE A 1 193 ? 2.063 3.802 -8.393 1.00 93.44 193 ILE A N 1
ATOM 1531 C CA . ILE A 1 193 ? 1.807 3.837 -6.942 1.00 93.44 193 ILE A CA 1
ATOM 1532 C C . ILE A 1 193 ? 2.447 2.645 -6.216 1.00 93.44 193 ILE A C 1
ATOM 1534 O O . ILE A 1 193 ? 2.752 2.736 -5.029 1.00 93.44 193 ILE A O 1
ATOM 1538 N N . ALA A 1 194 ? 2.685 1.527 -6.908 1.00 95.06 194 ALA A N 1
ATOM 1539 C CA . ALA A 1 194 ? 3.400 0.391 -6.339 1.00 95.06 194 ALA A CA 1
ATOM 1540 C C . ALA A 1 194 ? 4.891 0.714 -6.151 1.00 95.06 194 ALA A C 1
ATOM 1542 O O . ALA A 1 194 ? 5.471 0.341 -5.132 1.00 95.06 194 ALA A O 1
ATOM 1543 N N . LEU A 1 195 ? 5.490 1.477 -7.075 1.00 94.75 195 LEU A N 1
ATOM 1544 C CA . LEU A 1 195 ? 6.846 2.012 -6.912 1.00 94.75 195 LEU A CA 1
ATOM 1545 C C . LEU A 1 195 ? 6.897 3.045 -5.785 1.00 94.75 195 LEU A C 1
ATOM 1547 O O . LEU A 1 195 ? 7.808 3.003 -4.965 1.00 94.75 195 LEU A O 1
ATOM 1551 N N . TYR A 1 196 ? 5.892 3.918 -5.690 1.00 94.81 196 TYR A N 1
ATOM 1552 C CA . TYR A 1 196 ? 5.785 4.874 -4.586 1.00 94.81 196 TYR A CA 1
ATOM 1553 C C . TYR A 1 196 ? 5.635 4.178 -3.226 1.00 94.81 196 TYR A C 1
ATOM 1555 O O . TYR A 1 196 ? 6.257 4.567 -2.240 1.00 94.81 196 TYR A O 1
ATOM 1563 N N . THR A 1 197 ? 4.864 3.089 -3.182 1.00 95.00 197 THR A N 1
ATOM 1564 C CA . THR A 1 197 ? 4.752 2.230 -1.996 1.00 95.00 197 THR A CA 1
ATOM 1565 C C . THR A 1 197 ? 6.119 1.660 -1.617 1.00 95.00 197 THR A C 1
ATOM 1567 O O . THR A 1 197 ? 6.502 1.722 -0.450 1.00 95.00 197 THR A O 1
ATOM 1570 N N . LEU A 1 198 ? 6.873 1.140 -2.592 1.00 95.06 198 LEU A N 1
ATOM 1571 C CA . LEU A 1 198 ? 8.215 0.603 -2.369 1.00 95.06 198 LEU A CA 1
ATOM 1572 C C . LEU A 1 198 ? 9.182 1.673 -1.830 1.00 95.06 198 LEU A C 1
ATOM 1574 O O . LEU A 1 198 ? 9.929 1.384 -0.895 1.00 95.06 198 LEU A O 1
ATOM 1578 N N . ASP A 1 199 ? 9.132 2.893 -2.377 1.00 94.38 199 ASP A N 1
ATOM 1579 C CA . ASP A 1 199 ? 9.917 4.050 -1.921 1.00 94.38 199 ASP A CA 1
ATOM 1580 C C . ASP A 1 199 ? 9.584 4.449 -0.474 1.00 94.38 199 ASP A C 1
ATOM 1582 O O . ASP A 1 199 ? 10.485 4.687 0.334 1.00 94.38 199 ASP A O 1
ATOM 1586 N N . CYS A 1 200 ? 8.298 4.445 -0.106 1.00 94.25 200 CYS A N 1
ATOM 1587 C CA . CYS A 1 200 ? 7.868 4.716 1.266 1.00 94.25 200 CYS A CA 1
ATOM 1588 C C . CYS A 1 200 ? 8.387 3.660 2.253 1.00 94.25 200 CYS A C 1
ATOM 1590 O O . CYS A 1 200 ? 8.762 4.005 3.375 1.00 94.25 200 CYS A O 1
ATOM 1592 N N . LEU A 1 201 ? 8.391 2.387 1.840 1.00 93.50 201 LEU A N 1
ATOM 1593 C CA . LEU A 1 201 ? 8.740 1.234 2.675 1.00 93.50 201 LEU A CA 1
ATOM 1594 C C . LEU A 1 201 ? 10.232 1.092 2.964 1.00 93.50 201 LEU A C 1
ATOM 1596 O O . LEU A 1 201 ? 10.593 0.474 3.964 1.00 93.50 201 LEU A O 1
ATOM 1600 N N . HIS A 1 202 ? 11.096 1.634 2.111 1.00 89.94 202 HIS A N 1
ATOM 1601 C CA . HIS A 1 202 ? 12.533 1.413 2.212 1.00 89.94 202 HIS A CA 1
ATOM 1602 C C . HIS A 1 202 ? 13.290 2.704 2.509 1.00 89.94 202 HIS A C 1
ATOM 1604 O O . HIS A 1 202 ? 12.932 3.791 2.067 1.00 89.94 202 HIS A O 1
ATOM 1610 N N . GLU A 1 203 ? 14.407 2.567 3.222 1.00 88.56 203 GLU A N 1
ATOM 1611 C CA . GLU A 1 203 ? 15.426 3.620 3.347 1.00 88.56 203 GLU A CA 1
ATOM 1612 C C . GLU A 1 203 ? 16.682 3.325 2.529 1.00 88.56 203 GLU A C 1
ATOM 1614 O O . GLU A 1 203 ? 17.631 4.114 2.530 1.00 88.56 203 GLU A O 1
ATOM 1619 N N . ASN A 1 204 ? 16.685 2.202 1.805 1.00 90.62 204 ASN A N 1
ATOM 1620 C CA . ASN A 1 204 ? 17.799 1.815 0.961 1.00 90.62 204 ASN A CA 1
ATOM 1621 C C . ASN A 1 204 ? 17.984 2.837 -0.171 1.00 90.62 204 ASN A C 1
ATOM 1623 O O . ASN A 1 204 ? 17.173 2.923 -1.094 1.00 90.62 204 ASN A O 1
ATOM 1627 N N . GLN A 1 205 ? 19.089 3.580 -0.103 1.00 93.12 205 GLN A N 1
ATOM 1628 C CA . GLN A 1 205 ? 19.424 4.625 -1.068 1.00 93.12 205 GLN A CA 1
ATOM 1629 C C . GLN A 1 205 ? 19.618 4.080 -2.485 1.00 93.12 205 GLN A C 1
ATOM 1631 O O . GLN A 1 205 ? 19.330 4.789 -3.442 1.00 93.12 205 GLN A O 1
ATOM 1636 N N . ILE A 1 206 ? 20.041 2.821 -2.634 1.00 94.19 206 ILE A N 1
ATOM 1637 C CA . ILE A 1 206 ? 20.196 2.179 -3.943 1.00 94.19 206 ILE A CA 1
ATOM 1638 C C . ILE A 1 206 ? 18.825 2.019 -4.600 1.00 94.19 206 ILE A C 1
ATOM 1640 O O . ILE A 1 206 ? 18.641 2.496 -5.716 1.00 94.19 206 ILE A O 1
ATOM 1644 N N . ILE A 1 207 ? 17.845 1.427 -3.904 1.00 93.81 207 ILE A N 1
ATOM 1645 C CA . ILE A 1 207 ? 16.478 1.271 -4.435 1.00 93.81 207 ILE A CA 1
ATOM 1646 C C . ILE A 1 207 ? 15.885 2.638 -4.779 1.00 93.81 207 ILE A C 1
ATOM 1648 O O . ILE A 1 207 ? 15.363 2.816 -5.878 1.00 93.81 207 ILE A O 1
ATOM 1652 N N . LYS A 1 208 ? 16.007 3.616 -3.873 1.00 93.25 208 LYS A N 1
ATOM 1653 C CA . LYS A 1 208 ? 15.508 4.979 -4.107 1.00 93.25 208 LYS A CA 1
ATOM 1654 C C . LYS A 1 208 ? 16.128 5.609 -5.346 1.00 93.25 208 LYS A C 1
ATOM 1656 O O . LYS A 1 208 ? 15.414 6.173 -6.171 1.00 93.25 208 LYS A O 1
ATOM 1661 N N . GLN A 1 209 ? 17.440 5.466 -5.517 1.00 94.38 209 GLN A N 1
ATOM 1662 C CA . GLN A 1 209 ? 18.131 5.978 -6.692 1.00 94.38 209 GLN A CA 1
ATOM 1663 C C . GLN A 1 209 ? 17.696 5.254 -7.971 1.00 94.38 209 GLN A C 1
ATOM 1665 O O . GLN A 1 209 ? 17.519 5.911 -8.993 1.00 94.38 209 GLN A O 1
ATOM 1670 N N . GLN A 1 210 ? 17.482 3.935 -7.935 1.00 95.56 210 GLN A N 1
ATOM 1671 C CA . GLN A 1 210 ? 16.971 3.192 -9.092 1.00 95.56 210 GLN A CA 1
ATOM 1672 C C . GLN A 1 210 ? 15.556 3.641 -9.479 1.00 95.56 210 GLN A C 1
ATOM 1674 O O . GLN A 1 210 ? 15.309 3.920 -10.650 1.00 95.56 210 GLN A O 1
ATOM 1679 N N . ILE A 1 211 ? 14.651 3.801 -8.506 1.00 95.44 211 ILE A N 1
ATOM 1680 C CA . ILE A 1 211 ? 13.305 4.349 -8.737 1.00 95.44 211 ILE A CA 1
ATOM 1681 C C . ILE A 1 211 ? 13.404 5.752 -9.347 1.00 95.44 211 ILE A C 1
ATOM 1683 O O . ILE A 1 211 ? 12.776 6.028 -10.367 1.00 95.44 211 ILE A O 1
ATOM 1687 N N . GLN A 1 212 ? 14.230 6.627 -8.771 1.00 94.50 212 GLN A N 1
ATOM 1688 C CA . GLN A 1 212 ? 14.403 7.991 -9.262 1.00 94.50 212 GLN A CA 1
ATOM 1689 C C . GLN A 1 212 ? 14.955 8.021 -10.692 1.00 94.50 212 GLN A C 1
ATOM 1691 O O . GLN A 1 212 ? 14.436 8.755 -11.535 1.00 94.50 212 GLN A O 1
ATOM 1696 N N . ASN A 1 213 ? 15.978 7.215 -10.988 1.00 95.69 213 ASN A N 1
ATOM 1697 C CA . ASN A 1 213 ? 16.546 7.090 -12.330 1.00 95.69 213 ASN A CA 1
ATOM 1698 C C . ASN A 1 213 ? 15.511 6.555 -13.319 1.00 95.69 213 ASN A C 1
ATOM 1700 O O . ASN A 1 213 ? 15.428 7.051 -14.441 1.00 95.69 213 ASN A O 1
ATOM 1704 N N . TYR A 1 214 ? 14.689 5.592 -12.903 1.00 96.50 214 TYR A N 1
ATOM 1705 C CA . TYR A 1 214 ? 13.606 5.081 -13.726 1.00 96.50 214 TYR A CA 1
ATOM 1706 C C . TYR A 1 214 ? 12.590 6.170 -14.084 1.00 96.50 214 TYR A C 1
ATOM 1708 O O . TYR A 1 214 ? 12.312 6.381 -15.265 1.00 96.50 214 TYR A O 1
ATOM 1716 N N . LEU A 1 215 ? 12.097 6.907 -13.084 1.00 94.19 215 LEU A N 1
ATOM 1717 C CA . LEU A 1 215 ? 11.079 7.947 -13.263 1.00 94.19 215 LEU A CA 1
ATOM 1718 C C . LEU A 1 215 ? 11.575 9.165 -14.059 1.00 94.19 215 LEU A C 1
ATOM 1720 O O . LEU A 1 215 ? 10.762 9.888 -14.633 1.00 94.19 215 LEU A O 1
ATOM 1724 N N . THR A 1 216 ? 12.884 9.426 -14.080 1.00 94.06 216 THR A N 1
ATOM 1725 C CA . THR A 1 216 ? 13.451 10.634 -14.708 1.00 94.06 216 THR A CA 1
ATOM 1726 C C . THR A 1 216 ? 14.206 10.381 -16.004 1.00 94.06 216 THR A C 1
ATOM 1728 O O . THR A 1 216 ? 14.258 11.279 -16.841 1.00 94.06 216 THR A O 1
ATOM 1731 N N . ILE A 1 217 ? 14.809 9.201 -16.171 1.00 94.44 217 ILE A N 1
ATOM 1732 C CA . ILE A 1 217 ? 15.734 8.908 -17.270 1.00 94.44 217 ILE A CA 1
ATOM 1733 C C . ILE A 1 217 ? 15.319 7.625 -17.989 1.00 94.44 217 ILE A C 1
ATOM 1735 O O . ILE A 1 217 ? 15.050 7.662 -19.185 1.00 94.44 217 ILE A O 1
ATOM 1739 N N . TRP A 1 218 ? 15.272 6.482 -17.295 1.00 95.94 218 TRP A N 1
ATOM 1740 C CA . TRP A 1 218 ? 15.218 5.177 -17.968 1.00 95.94 218 TRP A CA 1
ATOM 1741 C C . TRP A 1 218 ? 13.907 4.920 -18.710 1.00 95.94 218 TRP A C 1
ATOM 1743 O O . TRP A 1 218 ? 13.936 4.318 -19.782 1.00 95.94 218 TRP A O 1
ATOM 1753 N N . ARG A 1 219 ? 12.765 5.388 -18.186 1.00 93.38 219 ARG A N 1
ATOM 1754 C CA . ARG A 1 219 ? 11.463 5.164 -18.837 1.00 93.38 219 ARG A CA 1
ATOM 1755 C C . ARG A 1 219 ? 11.322 5.884 -20.183 1.00 93.38 219 ARG A C 1
ATOM 1757 O O . ARG A 1 219 ? 10.666 5.358 -21.072 1.00 93.38 219 ARG A O 1
ATOM 1764 N N . GLU A 1 220 ? 11.980 7.034 -20.334 1.00 92.62 220 GLU A N 1
ATOM 1765 C CA . GLU A 1 220 ? 11.964 7.865 -21.552 1.00 92.62 220 GLU A CA 1
ATOM 1766 C C . GLU A 1 220 ? 13.116 7.526 -22.514 1.00 92.62 220 GLU A C 1
ATOM 1768 O O . GLU A 1 220 ? 13.245 8.113 -23.589 1.00 92.62 220 GLU A O 1
ATOM 1773 N N . LEU A 1 221 ? 14.013 6.623 -22.111 1.00 92.94 221 LEU A N 1
ATOM 1774 C CA . LEU A 1 221 ? 15.212 6.315 -22.871 1.00 92.94 221 LEU A CA 1
ATOM 1775 C C . LEU A 1 221 ? 14.880 5.369 -24.026 1.00 92.94 221 LEU A C 1
ATOM 1777 O O . LEU A 1 221 ? 14.506 4.217 -23.822 1.00 92.94 221 LEU A O 1
ATOM 1781 N N . GLU A 1 222 ? 15.099 5.852 -25.246 1.00 92.56 222 GLU A N 1
ATOM 1782 C CA . GLU A 1 222 ? 14.907 5.093 -26.481 1.00 92.56 222 GLU A CA 1
ATOM 1783 C C . GLU A 1 222 ? 16.229 4.944 -27.262 1.00 92.56 222 GLU A C 1
ATOM 1785 O O . GLU A 1 222 ? 17.118 5.812 -27.171 1.00 92.56 222 GLU A O 1
ATOM 1790 N N . PRO A 1 223 ? 16.413 3.839 -28.011 1.00 92.56 223 PRO A N 1
ATOM 1791 C CA . PRO A 1 223 ? 17.536 3.689 -28.931 1.00 92.56 223 PRO A CA 1
ATOM 1792 C C . PRO A 1 223 ? 17.454 4.722 -30.069 1.00 92.56 223 PRO A C 1
ATOM 1794 O O . PRO A 1 223 ? 16.383 5.226 -30.403 1.00 92.56 223 PRO A O 1
ATOM 1797 N N . PHE A 1 224 ? 18.595 5.059 -30.674 1.00 91.62 224 PHE A N 1
ATOM 1798 C CA . PHE A 1 224 ? 18.635 5.913 -31.873 1.00 91.62 224 PHE A CA 1
ATOM 1799 C C . PHE A 1 224 ? 18.074 5.196 -33.112 1.00 91.62 224 PHE A C 1
ATOM 1801 O O . PHE A 1 224 ? 17.596 5.823 -34.057 1.00 91.62 224 PHE A O 1
ATOM 1808 N N . THR A 1 225 ? 18.160 3.871 -33.115 1.00 92.38 225 THR A N 1
ATOM 1809 C CA . THR A 1 225 ? 17.665 2.971 -34.145 1.00 92.38 225 THR A CA 1
ATOM 1810 C C . THR A 1 225 ? 16.151 2.892 -34.065 1.00 92.38 225 THR A C 1
ATOM 1812 O O . THR A 1 225 ? 15.584 2.555 -33.030 1.00 92.38 225 THR A O 1
ATOM 1815 N N . THR A 1 226 ? 15.491 3.146 -35.190 1.00 92.88 226 THR A N 1
ATOM 1816 C CA . THR A 1 226 ? 14.040 3.012 -35.327 1.00 92.88 226 THR A CA 1
ATOM 1817 C C . THR A 1 226 ? 13.698 1.858 -36.267 1.00 92.88 226 THR A C 1
ATOM 1819 O O . THR A 1 226 ? 14.568 1.279 -36.927 1.00 92.88 226 THR A O 1
ATOM 1822 N N . GLY A 1 227 ? 12.408 1.537 -36.393 1.00 88.88 227 GLY A N 1
ATOM 1823 C CA . GLY A 1 227 ? 11.950 0.592 -37.414 1.00 88.88 227 GLY A CA 1
ATOM 1824 C C . GLY A 1 227 ? 12.335 1.012 -38.842 1.00 88.88 227 GLY A C 1
ATOM 1825 O O . GLY A 1 227 ? 12.583 0.152 -39.684 1.00 88.88 227 GLY A O 1
ATOM 1826 N N . GLU A 1 228 ? 12.454 2.314 -39.118 1.00 90.25 228 GLU A N 1
ATOM 1827 C CA . GLU A 1 228 ? 12.910 2.813 -40.421 1.00 90.25 228 GLU A CA 1
ATOM 1828 C C . GLU A 1 228 ? 14.394 2.519 -40.653 1.00 90.25 228 GLU A C 1
ATOM 1830 O O . GLU A 1 228 ? 14.760 2.063 -41.737 1.00 90.25 228 GLU A O 1
ATOM 1835 N N . THR A 1 229 ? 15.233 2.681 -39.623 1.00 90.88 229 THR A N 1
ATOM 1836 C CA . THR A 1 229 ? 16.654 2.306 -39.669 1.00 90.88 229 THR A CA 1
ATOM 1837 C C . THR A 1 229 ? 16.824 0.817 -39.981 1.00 90.88 229 THR A C 1
ATOM 1839 O O . THR A 1 229 ? 17.621 0.449 -40.846 1.00 90.88 229 THR A O 1
ATOM 1842 N N . LEU A 1 230 ? 16.041 -0.050 -39.326 1.00 92.00 230 LEU A N 1
ATOM 1843 C CA . LEU A 1 230 ? 16.075 -1.499 -39.564 1.00 92.00 230 LEU A CA 1
ATOM 1844 C C . LEU A 1 230 ? 15.610 -1.859 -40.983 1.00 92.00 230 LEU A C 1
ATOM 1846 O O . LEU A 1 230 ? 16.221 -2.701 -41.645 1.00 92.00 230 LEU A O 1
ATOM 1850 N N . LYS A 1 231 ? 14.570 -1.183 -41.481 1.00 91.31 231 LYS A N 1
ATOM 1851 C CA . LYS A 1 231 ? 14.069 -1.360 -42.849 1.00 91.31 231 LYS A CA 1
ATOM 1852 C C . LYS A 1 231 ? 15.106 -0.939 -43.891 1.00 91.31 231 LYS A C 1
ATOM 1854 O O . LYS A 1 231 ? 15.291 -1.647 -44.878 1.00 91.31 231 LYS A O 1
ATOM 1859 N N . ALA A 1 232 ? 15.803 0.176 -43.668 1.00 90.56 232 ALA A N 1
ATOM 1860 C CA . ALA A 1 232 ? 16.876 0.648 -44.543 1.00 90.56 232 ALA A CA 1
ATOM 1861 C C . ALA A 1 232 ? 18.070 -0.324 -44.590 1.00 90.56 232 ALA A C 1
ATOM 1863 O O . ALA A 1 232 ? 18.699 -0.468 -45.635 1.00 90.56 232 ALA A O 1
ATOM 1864 N N . LYS A 1 233 ? 18.332 -1.052 -43.495 1.00 87.44 233 LYS A N 1
ATOM 1865 C CA . LYS A 1 233 ? 19.312 -2.153 -43.433 1.00 87.44 233 LYS A CA 1
ATOM 1866 C C . LYS A 1 233 ? 18.808 -3.477 -44.038 1.00 87.44 233 LYS A C 1
ATOM 1868 O O . LYS A 1 233 ? 19.495 -4.488 -43.948 1.00 87.44 233 LYS A O 1
ATOM 1873 N N . GLY A 1 234 ? 17.630 -3.490 -44.669 1.00 88.50 234 GLY A N 1
ATOM 1874 C CA . GLY A 1 234 ? 17.096 -4.654 -45.383 1.00 88.50 234 GLY A CA 1
ATOM 1875 C C . GLY A 1 234 ? 16.428 -5.708 -44.495 1.00 88.50 234 GLY A C 1
ATOM 1876 O O . GLY A 1 234 ? 16.127 -6.802 -44.970 1.00 88.50 234 GLY A O 1
ATOM 1877 N N . ILE A 1 235 ? 16.168 -5.405 -43.220 1.00 87.12 235 ILE A N 1
ATOM 1878 C CA . ILE A 1 235 ? 15.545 -6.357 -42.294 1.00 87.12 235 ILE A CA 1
ATOM 1879 C C . ILE A 1 235 ? 14.026 -6.347 -42.525 1.00 87.12 235 ILE A C 1
ATOM 1881 O O . ILE A 1 235 ? 13.413 -5.276 -42.453 1.00 87.12 235 ILE A O 1
ATOM 1885 N N . PRO A 1 236 ? 13.375 -7.500 -42.766 1.00 84.75 236 PRO A N 1
ATOM 1886 C CA . PRO A 1 236 ? 11.936 -7.543 -42.987 1.00 84.75 236 PRO A CA 1
ATOM 1887 C C . PRO A 1 236 ? 11.170 -7.201 -41.698 1.00 84.75 236 PRO A C 1
ATOM 1889 O O . PRO A 1 236 ? 11.564 -7.647 -40.615 1.00 84.75 236 PRO A O 1
ATOM 1892 N N . PRO A 1 237 ? 10.069 -6.433 -41.786 1.00 86.62 237 PRO A N 1
ATOM 1893 C CA . PRO A 1 237 ? 9.263 -6.090 -40.620 1.00 86.62 237 PRO A CA 1
ATOM 1894 C C . PRO A 1 237 ? 8.658 -7.348 -39.983 1.00 86.62 237 PRO A C 1
ATOM 1896 O O . PRO A 1 237 ? 8.157 -8.232 -40.677 1.00 86.62 237 PRO A O 1
ATOM 1899 N N . GLY A 1 238 ? 8.684 -7.421 -38.650 1.00 87.44 238 GLY A N 1
ATOM 1900 C CA . GLY A 1 238 ? 8.138 -8.551 -37.895 1.00 87.44 238 GLY A CA 1
ATOM 1901 C C . GLY A 1 238 ? 8.566 -8.556 -36.422 1.00 87.44 238 GLY A C 1
ATOM 1902 O O . GLY A 1 238 ? 9.201 -7.603 -35.968 1.00 87.44 238 GLY A O 1
ATOM 1903 N N . PRO A 1 239 ? 8.279 -9.637 -35.668 1.00 88.69 239 PRO A N 1
ATOM 1904 C CA . PRO A 1 239 ? 8.607 -9.753 -34.238 1.00 88.69 239 PRO A CA 1
ATOM 1905 C C . PRO A 1 239 ? 10.087 -9.508 -33.907 1.00 88.69 239 PRO A C 1
ATOM 1907 O O . PRO A 1 239 ? 10.418 -9.041 -32.819 1.00 88.69 239 PRO A O 1
ATOM 1910 N N . ARG A 1 240 ? 10.979 -9.761 -34.874 1.00 87.62 240 ARG A N 1
ATOM 1911 C CA . ARG A 1 240 ? 12.422 -9.516 -34.758 1.00 87.62 240 ARG A CA 1
ATOM 1912 C C . ARG A 1 240 ? 12.759 -8.039 -34.523 1.00 87.62 240 ARG A C 1
ATOM 1914 O O . ARG A 1 240 ? 13.727 -7.763 -33.829 1.00 87.62 240 ARG A O 1
ATOM 1921 N N . TYR A 1 241 ? 11.956 -7.095 -35.025 1.00 91.12 241 TYR A N 1
ATOM 1922 C CA . TYR A 1 241 ? 12.174 -5.664 -34.768 1.00 91.12 241 TYR A CA 1
ATOM 1923 C C . TYR A 1 241 ? 12.066 -5.356 -33.278 1.00 91.12 241 TYR A C 1
ATOM 1925 O O . TYR A 1 241 ? 12.950 -4.718 -32.720 1.00 91.12 241 TYR A O 1
ATOM 1933 N N . ALA A 1 242 ? 11.009 -5.849 -32.628 1.00 89.62 242 ALA A N 1
ATOM 1934 C CA . ALA A 1 242 ? 10.800 -5.628 -31.203 1.00 89.62 242 ALA A CA 1
ATOM 1935 C C . ALA A 1 242 ? 11.944 -6.224 -30.370 1.00 89.62 242 ALA A C 1
ATOM 1937 O O . ALA A 1 242 ? 12.398 -5.585 -29.428 1.00 89.62 242 ALA A O 1
ATOM 1938 N N . ALA A 1 243 ? 12.451 -7.403 -30.750 1.00 91.62 243 ALA A N 1
ATOM 1939 C CA . ALA A 1 243 ? 13.594 -8.024 -30.083 1.00 91.62 243 ALA A CA 1
ATOM 1940 C C . ALA A 1 243 ? 14.879 -7.188 -30.225 1.00 91.62 243 ALA A C 1
ATOM 1942 O O . ALA A 1 243 ? 15.544 -6.931 -29.226 1.00 91.62 243 ALA A O 1
ATOM 1943 N N . ILE A 1 244 ? 15.190 -6.714 -31.438 1.00 93.69 244 ILE A N 1
ATOM 1944 C CA . ILE A 1 244 ? 16.370 -5.874 -31.696 1.00 93.69 244 ILE A CA 1
ATOM 1945 C C . ILE A 1 244 ? 16.267 -4.553 -30.929 1.00 93.69 244 ILE A C 1
ATOM 1947 O O . ILE A 1 244 ? 17.183 -4.196 -30.199 1.00 93.69 244 ILE A O 1
ATOM 1951 N N . LEU A 1 245 ? 15.145 -3.837 -31.058 1.00 93.69 245 LEU A N 1
ATOM 1952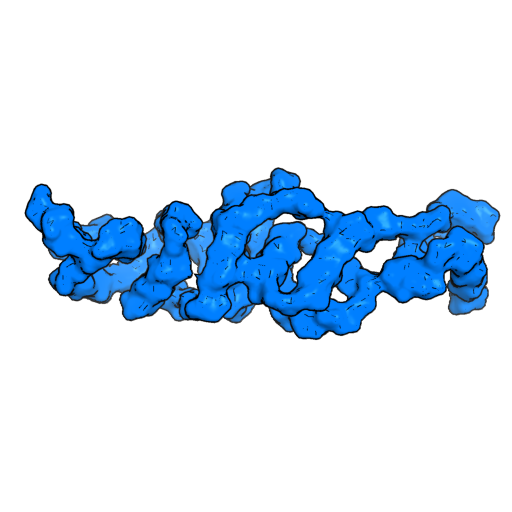 C CA . LEU A 1 245 ? 14.953 -2.549 -30.387 1.00 93.69 245 LEU A CA 1
ATOM 1953 C C . LEU A 1 245 ? 15.011 -2.693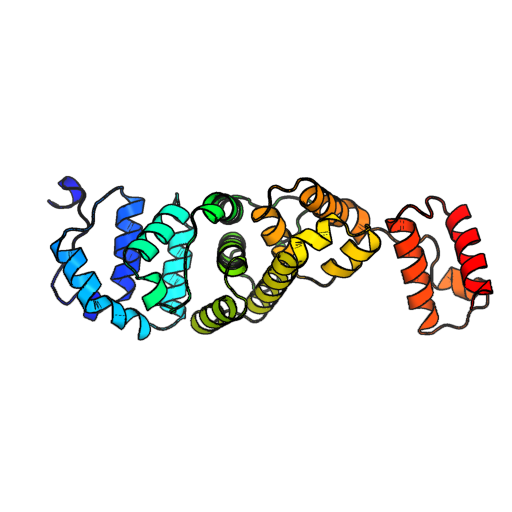 -28.863 1.00 93.69 245 LEU A C 1
ATOM 1955 O O . LEU A 1 245 ? 15.602 -1.847 -28.194 1.00 93.69 245 LEU A O 1
ATOM 1959 N N . LYS A 1 246 ? 14.460 -3.786 -28.319 1.00 93.62 246 LYS A N 1
ATOM 1960 C CA . LYS A 1 246 ? 14.569 -4.103 -26.895 1.00 93.62 246 LYS A CA 1
ATOM 1961 C C . LYS A 1 246 ? 16.023 -4.326 -26.475 1.00 93.62 246 LYS A C 1
ATOM 1963 O O . LYS A 1 246 ? 16.438 -3.765 -25.467 1.00 93.62 246 LYS A O 1
ATOM 1968 N N . GLU A 1 247 ? 16.801 -5.095 -27.234 1.00 95.12 247 GLU A N 1
ATOM 1969 C CA . GLU A 1 247 ? 18.207 -5.345 -26.894 1.00 95.12 247 GLU A CA 1
ATOM 1970 C C . GLU A 1 247 ? 19.056 -4.070 -26.976 1.00 95.12 247 GLU A C 1
ATOM 1972 O O . GLU A 1 247 ? 19.854 -3.804 -26.081 1.00 95.12 247 GLU A O 1
ATOM 1977 N N . LEU A 1 248 ? 18.828 -3.219 -27.984 1.00 95.69 248 LEU A N 1
ATOM 1978 C CA . LEU A 1 248 ? 19.487 -1.912 -28.072 1.00 95.69 248 LEU A CA 1
ATOM 1979 C C . LEU A 1 248 ? 19.119 -1.015 -26.883 1.00 95.69 248 LEU A C 1
ATOM 1981 O O . LEU A 1 248 ? 19.999 -0.408 -26.270 1.00 95.69 248 LEU A O 1
ATOM 1985 N N . LYS A 1 249 ? 17.833 -0.962 -26.509 1.00 95.50 249 LYS A N 1
ATOM 1986 C CA . LYS A 1 249 ? 17.384 -0.226 -25.319 1.00 95.50 249 LYS A CA 1
ATOM 1987 C C . LYS A 1 249 ? 18.071 -0.752 -24.057 1.00 95.50 249 LYS A C 1
ATOM 1989 O O . LYS A 1 249 ? 18.604 0.045 -23.290 1.00 95.50 249 LYS A O 1
ATOM 1994 N N . ASN A 1 250 ? 18.141 -2.071 -23.878 1.00 96.44 250 ASN A N 1
ATOM 1995 C CA . ASN A 1 250 ? 18.821 -2.701 -22.745 1.00 96.44 250 ASN A CA 1
ATOM 1996 C C . ASN A 1 250 ? 20.314 -2.358 -22.702 1.00 96.44 250 ASN A C 1
ATOM 1998 O O . ASN A 1 250 ? 20.818 -1.940 -21.663 1.00 96.44 250 ASN A O 1
ATOM 2002 N N . ALA A 1 251 ? 21.014 -2.468 -23.833 1.00 95.81 251 ALA A N 1
ATOM 2003 C CA . ALA A 1 251 ? 22.428 -2.124 -23.930 1.00 95.81 251 ALA A CA 1
ATOM 2004 C C . ALA A 1 251 ? 22.686 -0.654 -23.564 1.00 95.81 251 ALA A C 1
ATOM 2006 O O . ALA A 1 251 ? 23.688 -0.344 -22.916 1.00 95.81 251 ALA A O 1
ATOM 2007 N N . LYS A 1 252 ? 21.776 0.248 -23.942 1.00 95.44 252 LYS A N 1
ATOM 2008 C CA . LYS A 1 252 ? 21.867 1.676 -23.622 1.00 95.44 252 LYS A CA 1
ATOM 2009 C C . LYS A 1 252 ? 21.577 1.957 -22.149 1.00 95.44 252 LYS A C 1
ATOM 2011 O O . LYS A 1 252 ? 22.325 2.700 -21.519 1.00 95.44 252 LYS A O 1
ATOM 2016 N N . LEU A 1 253 ? 20.542 1.329 -21.588 1.00 96.12 253 LEU A N 1
ATOM 2017 C CA . LEU A 1 253 ? 20.217 1.401 -20.159 1.00 96.12 253 LEU A CA 1
ATOM 2018 C C . LEU A 1 253 ? 21.388 0.929 -19.289 1.00 96.12 253 LEU A C 1
ATOM 2020 O O . LEU A 1 253 ? 21.726 1.582 -18.305 1.00 96.12 253 LEU A O 1
ATOM 2024 N N . ASP A 1 254 ? 22.043 -0.158 -19.691 1.00 96.06 254 ASP A N 1
ATOM 2025 C CA . ASP A 1 254 ? 23.166 -0.751 -18.962 1.00 96.06 254 ASP A CA 1
ATOM 2026 C C . ASP A 1 254 ? 24.514 -0.064 -19.248 1.00 96.06 254 ASP A C 1
ATOM 2028 O O . ASP A 1 254 ? 25.555 -0.514 -18.771 1.00 96.06 254 ASP A O 1
ATOM 2032 N N . GLY A 1 255 ? 24.521 1.015 -20.039 1.00 93.75 255 GLY A N 1
ATOM 2033 C CA . GLY A 1 255 ? 25.720 1.798 -20.345 1.00 93.75 255 GLY A CA 1
ATOM 2034 C C . GLY A 1 255 ? 26.721 1.117 -21.285 1.00 93.75 255 GLY A C 1
ATOM 2035 O O . GLY A 1 255 ? 27.845 1.597 -21.414 1.00 93.75 255 GLY A O 1
ATOM 2036 N N . LYS A 1 256 ? 26.340 0.025 -21.964 1.00 93.75 256 LYS A N 1
ATOM 2037 C CA . LYS A 1 256 ? 27.177 -0.638 -22.986 1.00 93.75 256 LYS A CA 1
ATOM 2038 C C . LYS A 1 256 ? 27.319 0.215 -24.245 1.00 93.75 256 LYS A C 1
ATOM 2040 O O . LYS A 1 256 ? 28.344 0.154 -24.916 1.00 93.75 256 LYS A O 1
ATOM 2045 N N . ILE A 1 257 ? 26.289 1.001 -24.555 1.00 94.38 257 ILE A N 1
ATOM 2046 C CA . ILE A 1 257 ? 26.278 1.956 -25.663 1.00 94.38 257 ILE A CA 1
ATOM 2047 C C . ILE A 1 257 ? 25.864 3.335 -25.152 1.00 94.38 257 ILE A C 1
ATOM 2049 O O . ILE A 1 257 ? 24.945 3.472 -24.348 1.00 94.38 257 ILE A O 1
ATOM 2053 N N . SER A 1 258 ? 26.555 4.368 -25.621 1.00 90.00 258 SER A N 1
ATOM 2054 C CA . SER A 1 258 ? 26.361 5.755 -25.172 1.00 90.00 258 SER A CA 1
ATOM 2055 C C . SER A 1 258 ? 26.248 6.754 -26.325 1.00 90.00 258 SER A C 1
ATOM 2057 O O . SER A 1 258 ? 25.781 7.874 -26.130 1.00 90.00 258 SER A O 1
ATOM 2059 N N . SER A 1 259 ? 26.622 6.346 -27.542 1.00 93.44 259 SER A N 1
ATOM 2060 C CA . SER A 1 259 ? 26.567 7.171 -28.746 1.00 93.44 259 SER A CA 1
ATOM 2061 C C . SER A 1 259 ? 25.850 6.451 -29.884 1.00 93.44 259 SER A C 1
ATOM 2063 O O . SER A 1 259 ? 25.768 5.223 -29.916 1.00 93.44 259 SER A O 1
ATOM 2065 N N . GLN A 1 260 ? 25.359 7.225 -30.852 1.00 92.62 260 GLN A N 1
ATOM 2066 C CA . GLN A 1 260 ? 24.730 6.682 -32.055 1.00 92.62 260 GLN A CA 1
ATOM 2067 C C . GLN A 1 260 ? 25.681 5.767 -32.841 1.00 92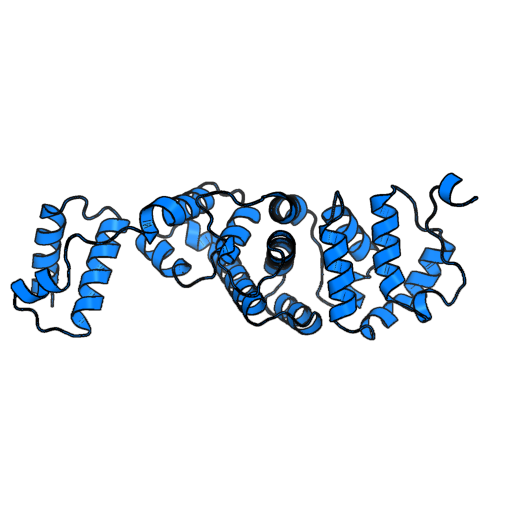.62 260 GLN A C 1
ATOM 2069 O O . GLN A 1 260 ? 25.254 4.747 -33.373 1.00 92.62 260 GLN A O 1
ATOM 2074 N N . GLN A 1 261 ? 26.975 6.100 -32.878 1.00 93.31 261 GLN A N 1
ATOM 2075 C CA . GLN A 1 261 ? 27.981 5.270 -33.535 1.00 93.31 261 GLN A CA 1
ATOM 2076 C C . GLN A 1 261 ? 28.130 3.907 -32.844 1.00 93.31 261 GLN A C 1
ATOM 2078 O O . GLN A 1 261 ? 28.046 2.882 -33.513 1.00 93.31 261 GLN A O 1
ATOM 2083 N N . GLN A 1 262 ? 28.283 3.893 -31.514 1.00 94.44 262 GLN A N 1
ATOM 2084 C CA . GLN A 1 262 ? 28.378 2.648 -30.742 1.00 94.44 262 GLN A CA 1
ATOM 2085 C C . GLN A 1 262 ? 27.121 1.788 -30.896 1.00 94.44 262 GLN A C 1
ATOM 2087 O O . GLN A 1 262 ? 27.214 0.569 -30.982 1.00 94.44 262 GLN A O 1
ATOM 2092 N N . GLU A 1 263 ? 25.944 2.416 -30.954 1.00 94.88 263 GLU A N 1
ATOM 2093 C CA . GLU A 1 263 ? 24.690 1.700 -31.175 1.00 94.88 263 GLU A CA 1
ATOM 2094 C C . GLU A 1 263 ? 24.647 1.019 -32.549 1.00 94.88 263 GLU A C 1
ATOM 2096 O O . GLU A 1 263 ? 24.216 -0.127 -32.642 1.00 94.88 263 GLU A O 1
ATOM 2101 N N . PHE A 1 264 ? 25.117 1.682 -33.610 1.00 92.69 264 PHE A N 1
ATOM 2102 C CA . PHE A 1 264 ? 25.162 1.079 -34.944 1.00 92.69 264 PHE A CA 1
ATOM 2103 C C . PHE A 1 264 ? 26.194 -0.044 -35.059 1.00 92.69 264 PHE A C 1
ATOM 2105 O O . PHE A 1 264 ? 25.887 -1.069 -35.662 1.00 92.69 264 PHE A O 1
ATOM 2112 N N . GLU A 1 265 ? 27.368 0.107 -34.443 1.00 93.44 265 GLU A N 1
ATOM 2113 C CA . GLU A 1 265 ? 28.368 -0.967 -34.362 1.00 93.44 265 GLU A CA 1
ATOM 2114 C C . GLU A 1 265 ? 27.808 -2.188 -33.615 1.00 93.44 265 GLU A C 1
ATOM 2116 O O . GLU A 1 265 ? 27.956 -3.324 -34.067 1.00 93.44 265 GLU A O 1
ATOM 2121 N N . TYR A 1 266 ? 27.103 -1.955 -32.505 1.00 94.12 266 TYR A N 1
ATOM 2122 C CA . TYR A 1 266 ? 26.463 -3.009 -31.723 1.00 94.12 266 TYR A CA 1
ATOM 2123 C C . TYR A 1 266 ? 25.296 -3.671 -32.472 1.00 94.12 266 TYR A C 1
ATOM 2125 O O . TYR A 1 266 ? 25.150 -4.891 -32.439 1.00 94.12 266 TYR A O 1
ATOM 2133 N N . LEU A 1 267 ? 24.492 -2.891 -33.202 1.00 93.62 267 LEU A N 1
ATOM 2134 C CA . LEU A 1 267 ? 23.446 -3.410 -34.084 1.00 93.62 267 LEU A CA 1
ATOM 2135 C C . LEU A 1 267 ? 24.033 -4.323 -35.165 1.00 93.62 267 LEU A C 1
ATOM 2137 O O . LEU A 1 267 ? 23.489 -5.396 -35.402 1.00 93.62 267 LEU A O 1
ATOM 2141 N N . ASP A 1 268 ? 25.131 -3.928 -35.810 1.00 92.06 268 ASP A N 1
ATOM 2142 C CA . ASP A 1 268 ? 25.758 -4.746 -36.851 1.00 92.06 268 ASP A CA 1
ATOM 2143 C C . ASP A 1 268 ? 26.291 -6.073 -36.287 1.00 92.06 268 ASP A C 1
ATOM 2145 O O . ASP A 1 268 ? 26.094 -7.113 -36.911 1.00 92.06 268 ASP A O 1
ATOM 2149 N N . GLN A 1 269 ? 26.868 -6.071 -35.078 1.00 91.00 269 GLN A N 1
ATOM 2150 C CA . GLN A 1 269 ? 27.251 -7.303 -34.369 1.00 91.00 269 GLN A CA 1
ATOM 2151 C C . GLN A 1 269 ? 26.041 -8.195 -34.073 1.00 91.00 269 GLN A C 1
ATOM 2153 O O . GLN A 1 269 ? 26.043 -9.377 -34.408 1.00 91.00 269 GLN A O 1
ATOM 2158 N N . LEU A 1 270 ? 24.970 -7.617 -33.523 1.00 90.00 270 LEU A N 1
ATOM 2159 C CA . LEU A 1 270 ? 23.741 -8.340 -33.202 1.00 90.00 270 LEU A CA 1
ATOM 2160 C C . LEU A 1 270 ? 23.117 -9.007 -34.440 1.00 90.00 270 LEU A C 1
ATOM 2162 O O . LEU A 1 270 ? 22.502 -10.063 -34.338 1.00 90.00 270 LEU A O 1
ATOM 2166 N N . LEU A 1 271 ? 23.248 -8.390 -35.615 1.00 87.19 271 LEU A N 1
ATOM 2167 C CA . LEU A 1 271 ? 22.737 -8.943 -36.869 1.00 87.19 271 LEU A CA 1
ATOM 2168 C C . LEU A 1 271 ? 23.604 -10.072 -37.436 1.00 87.19 271 LEU A C 1
ATOM 2170 O O . LEU A 1 271 ? 23.071 -10.879 -38.191 1.00 87.19 271 LEU A O 1
ATOM 2174 N N . LEU A 1 272 ? 24.896 -10.126 -37.096 1.00 84.06 272 LEU A N 1
ATOM 2175 C CA . LEU A 1 272 ? 25.810 -11.198 -37.507 1.00 84.06 272 LEU A CA 1
ATOM 2176 C C . LEU A 1 272 ? 25.636 -12.471 -36.666 1.00 84.06 272 LEU A C 1
ATOM 2178 O O . LEU A 1 272 ? 25.813 -13.568 -37.191 1.00 84.06 272 LEU A O 1
ATOM 2182 N N . ASP A 1 273 ? 25.262 -12.326 -35.394 1.00 73.19 273 ASP A N 1
ATOM 2183 C CA . ASP A 1 273 ? 25.052 -13.438 -34.455 1.00 73.19 273 ASP A CA 1
ATOM 2184 C C . ASP A 1 273 ? 23.672 -14.128 -34.599 1.00 73.19 273 ASP A C 1
ATOM 2186 O O . ASP A 1 273 ? 23.356 -15.053 -33.845 1.00 73.19 273 ASP A O 1
ATOM 2190 N N . LEU A 1 274 ? 22.841 -13.687 -35.555 1.00 65.25 274 LEU A N 1
ATOM 2191 C CA . LEU A 1 274 ? 21.452 -14.126 -35.781 1.00 65.25 274 LEU A CA 1
ATOM 2192 C C . LEU A 1 274 ? 21.237 -14.759 -37.161 1.00 65.25 274 LEU A C 1
ATOM 2194 O O . LEU A 1 274 ? 20.670 -15.873 -37.201 1.00 65.25 274 LEU A O 1
#

Solvent-accessible surface area (backbone atoms only — not comparable to full-atom values): 15301 Å² total; per-residue (Å²): 125,68,43,77,77,66,40,44,44,73,67,93,50,86,57,49,41,72,80,36,38,66,51,56,62,50,49,49,45,49,21,60,74,70,72,30,44,67,35,70,70,45,49,51,46,45,63,75,34,40,70,51,36,58,75,53,57,28,62,62,55,43,50,53,52,55,54,40,60,70,43,99,57,36,56,63,38,46,48,51,36,44,78,70,48,52,36,36,31,63,36,76,74,48,77,70,60,78,91,48,35,65,25,35,53,39,30,51,65,53,76,72,54,82,74,54,72,67,89,74,59,75,72,48,76,57,64,37,58,42,32,30,51,39,43,58,37,39,77,44,55,72,67,44,33,51,52,48,41,58,52,40,64,58,45,70,53,44,51,51,31,43,54,45,25,35,54,48,58,77,37,45,78,58,55,58,73,45,53,54,36,58,44,47,69,70,48,74,86,48,58,66,61,21,55,51,29,52,51,38,70,48,85,55,62,60,48,48,48,51,53,51,42,36,62,73,46,56,76,78,56,72,53,87,68,47,74,65,55,44,44,76,72,68,47,78,88,54,76,64,53,60,52,50,51,48,51,48,31,33,36,40,56,62,62,77,28,90,46,70,65,50,44,50,56,51,49,56,51,58,61,71,80,106

Secondary structure (DSSP, 8-state):
-HHHHHTEE--SSTTHHHH-THHHHHHHHHHHHHT-EE-HHHHHHHHHHGGGGGGS-HHHHHHHHHHHHTSS-HHHHHHHHHHTTHHHHHSTT----GGGHHHHHHHHH----TT--GGG-TT--SHHHHHHHHHHHHTS-HHHHHHHHHHTT--HHHHHHHHHHHHHHHTHHHHHH--HHHHHHHHTTS-HHHHHHHHHH---HHHHHHHHHHHHTGGG---S--HHHHHHTTPPSSHHHHHHHHHHHHHHHTTS--SHHHHHHHHHHHHH--

Nearest PDB structures (foldseek):
  3wfp-assembly9_B  TM=7.426E-01  e=1.019E-04  Aquifex aeolicus VF5
  3wfr-assembly1_E  TM=7.523E-01  e=3.412E-04  synthetic construct
  3wfr-assembly4_H  TM=7.174E-01  e=1.638E-04  synthetic construct
  6qy6-assembly1_A  TM=5.568E-01  e=1.177E-05  Planococcus halocryophilus
  6tvz-assembly1_A  TM=5.486E-01  e=1.662E-05  Planococcus halocryophilus

Foldseek 3Di:
DVCVVVLEQEDPDLCRCVVPVCVLLVSLLSCVQSVGYYDPSNLVSNLVSLLCLCVDALQSVLVSLLVLLVGPQSLSSQVVCVVSVNQCSNPVQQHHDPLLRQLLVCLQPVPDDPPDDLVPQPPQPDRSSLLNLLLRLLPTPPVRSVVSCVRNVPDPSSVQLNVLLNVCSVCVVVLLVDQLLVVCVSPVPGNVSSLVSSVSNDPPVSSVVSNVCNSPPLVPDFQPDDPVNCVVVVHDDDPVRVVLRSVLSSCVSNVVDDDNVSSVVVSVVVVVVD